Protein AF-A0AA97DYP9-F1 (afdb_monomer)

Solvent-accessible surface area (backbone atoms only — not comparable to full-atom values): 11088 Å² total; per-residue (Å²): 130,78,56,70,71,57,53,52,52,52,51,52,51,52,48,54,52,50,49,54,52,52,51,51,53,40,52,59,43,39,74,71,67,40,69,39,40,57,36,40,51,50,17,50,52,44,33,51,54,20,50,54,53,49,52,35,40,76,71,64,76,40,76,93,43,78,68,60,68,45,38,42,63,51,21,47,53,52,21,52,52,26,41,51,51,19,50,50,48,46,49,53,53,50,49,56,52,49,54,48,55,66,32,24,33,92,81,67,69,32,35,13,45,55,26,58,73,70,46,46,59,60,49,46,52,68,80,38,75,84,66,71,67,64,34,82,46,76,48,76,56,82,62,56,66,61,37,30,74,73,60,36,62,71,54,29,50,51,55,50,32,50,53,52,51,54,52,41,62,58,49,68,76,43,84,48,54,48,78,44,79,44,94,85,77,48,70,42,54,43,30,38,61,46,102,44,35,36,38,35,45,27,62,61,109

Radius of gyration: 28.5 Å; Cα contacts (8 Å, |Δi|>4): 225; chains: 1; bounding box: 68×47×72 Å

pLDDT: mean 89.35, std 6.09, range [52.03, 97.19]

Nearest PDB structures (foldseek):
  6zxc-assembly2_D  TM=6.658E-01  e=6.449E-05  Leptospira biflexa serovar Patoc strain 'Patoc 1 (Paris)'
  8xyv-assembly2_B  TM=5.482E-01  e=3.328E+00  synthetic construct

Secondary structure (DSSP, 8-state):
---HHHHHHHHHHHHHHHHHHHHHHHHHHHTTT-TTHHHHHHHHHHHHHHHHHHHHHHTTSS---HHHHHHHHHHHHHHHHHHHHHHHHHHHHHHHHHHHHHHB-TTT--BBHHHHHHTHHHHHHHH-TT----EEEEEE-TTHHHHHHHH-HHHHHHHHHHHHHHHHHHHTT-TTB--EE-TTS-EES-EESSSSEEEEEES--

Foldseek 3Di:
DPPLVVVLVVVVVVLVVCLVVQLVVLVVVVVVVLPLSVLQNVLSVLLSVLVVLVSCVSVVVDPDDPVNVCSNVVSNVSSVVSVVSSVVSVVVVVVLVVQQPVQADPQQSAGEQCCVVPPVVVVCCVVPVPDAPKDKDKFFAPCLVVLCVPPNDVVSLNVLSVVVNVVFVVQVPDPQWDWDATSVRDTTQWYHHDSGMIITMGRPD

Structure (mmCIF, N/CA/C/O backbone):
data_AF-A0AA97DYP9-F1
#
_entry.id   AF-A0AA97DYP9-F1
#
loop_
_atom_site.group_PDB
_atom_site.id
_atom_site.type_symbol
_atom_site.label_atom_id
_atom_site.label_alt_id
_atom_site.label_comp_id
_atom_site.label_asym_id
_atom_site.label_entity_id
_atom_site.label_seq_id
_atom_site.pdbx_PDB_ins_code
_atom_site.Cartn_x
_atom_site.Cartn_y
_atom_site.Cartn_z
_atom_site.occupancy
_atom_site.B_iso_or_equiv
_atom_site.auth_seq_id
_atom_site.auth_comp_id
_atom_site.auth_asym_id
_atom_site.auth_atom_id
_atom_site.pdbx_PDB_model_num
ATOM 1 N N . MET A 1 1 ? 42.655 -6.274 -30.234 1.00 52.03 1 MET A N 1
ATOM 2 C CA . MET A 1 1 ? 41.387 -5.611 -30.601 1.00 52.03 1 MET A CA 1
ATOM 3 C C . MET A 1 1 ? 40.545 -6.625 -31.353 1.00 52.03 1 MET A C 1
ATOM 5 O O . MET A 1 1 ? 41.057 -7.206 -32.301 1.00 52.03 1 MET A O 1
ATOM 9 N N . LEU A 1 2 ? 39.331 -6.926 -30.886 1.00 66.94 2 LEU A N 1
ATOM 10 C CA . LEU A 1 2 ? 38.416 -7.786 -31.645 1.00 66.94 2 LEU A CA 1
ATOM 11 C C . LEU A 1 2 ? 38.081 -7.102 -32.982 1.00 66.94 2 LEU A C 1
ATOM 13 O O . LEU A 1 2 ? 38.008 -5.872 -33.012 1.00 66.94 2 LEU A O 1
ATOM 17 N N . PRO A 1 3 ? 37.867 -7.853 -34.074 1.00 81.44 3 PRO A N 1
ATOM 18 C CA . PRO A 1 3 ? 37.388 -7.272 -35.321 1.00 81.44 3 PRO A CA 1
ATOM 19 C C . PRO A 1 3 ? 36.079 -6.511 -35.080 1.00 81.44 3 PRO A C 1
ATOM 21 O O . PRO A 1 3 ? 35.187 -7.020 -34.401 1.00 81.44 3 PRO A O 1
ATOM 24 N N . GLU A 1 4 ? 35.939 -5.323 -35.666 1.00 74.12 4 GLU A N 1
ATOM 25 C CA . GLU A 1 4 ? 34.779 -4.431 -35.489 1.00 74.12 4 GLU A CA 1
ATOM 26 C C . GLU A 1 4 ? 33.433 -5.154 -35.689 1.00 74.12 4 GLU A C 1
ATOM 28 O O . GLU A 1 4 ? 32.500 -5.000 -34.902 1.00 74.12 4 GLU A O 1
ATOM 33 N N . LYS A 1 5 ? 33.365 -6.046 -36.684 1.00 76.31 5 LYS A N 1
ATOM 34 C CA . LYS A 1 5 ? 32.182 -6.873 -36.975 1.00 76.31 5 LYS A CA 1
ATOM 35 C C . LYS A 1 5 ? 31.841 -7.866 -35.858 1.00 76.31 5 LYS A C 1
ATOM 37 O O . LYS A 1 5 ? 30.667 -8.096 -35.587 1.00 76.31 5 LYS A O 1
ATOM 42 N N . VAL A 1 6 ? 32.854 -8.442 -35.208 1.00 82.75 6 VAL A N 1
ATOM 43 C CA . VAL A 1 6 ? 32.675 -9.393 -34.098 1.00 82.75 6 VAL A CA 1
ATOM 44 C C . VAL A 1 6 ? 32.171 -8.662 -32.855 1.00 82.75 6 VAL A C 1
ATOM 46 O O . VAL A 1 6 ? 31.267 -9.154 -32.185 1.00 82.75 6 VAL A O 1
ATOM 49 N N . SER A 1 7 ? 32.693 -7.461 -32.579 1.00 78.25 7 SER A N 1
ATOM 50 C CA . SER A 1 7 ? 32.230 -6.640 -31.453 1.00 78.25 7 SER A CA 1
ATOM 51 C C . SER A 1 7 ? 30.762 -6.229 -31.602 1.00 78.25 7 SER A C 1
ATOM 53 O O . SER A 1 7 ? 30.007 -6.311 -30.637 1.00 78.25 7 SER A O 1
ATOM 55 N N . ALA A 1 8 ? 30.334 -5.837 -32.805 1.00 79.56 8 ALA A N 1
ATOM 56 C CA . ALA A 1 8 ? 28.940 -5.470 -33.053 1.00 79.56 8 ALA A CA 1
ATOM 57 C C . ALA A 1 8 ? 27.983 -6.666 -32.981 1.00 79.56 8 ALA A C 1
ATOM 59 O O . ALA A 1 8 ? 26.889 -6.542 -32.438 1.00 79.56 8 ALA A O 1
ATOM 60 N N . ALA A 1 9 ? 28.398 -7.838 -33.471 1.00 84.00 9 ALA A N 1
ATOM 61 C CA . ALA A 1 9 ? 27.598 -9.055 -33.356 1.00 84.00 9 ALA A CA 1
ATOM 62 C C . ALA A 1 9 ? 27.410 -9.487 -31.890 1.00 84.00 9 ALA A C 1
ATOM 64 O O . ALA A 1 9 ? 26.305 -9.852 -31.494 1.00 84.00 9 ALA A O 1
ATOM 65 N N . LEU A 1 10 ? 28.466 -9.401 -31.070 1.00 86.69 10 LEU A N 1
ATOM 66 C CA . LEU A 1 10 ? 28.383 -9.663 -29.630 1.00 86.69 10 LEU A CA 1
ATOM 67 C C . LEU A 1 10 ? 27.454 -8.671 -28.920 1.00 86.69 10 LEU A C 1
ATOM 69 O O . LEU A 1 10 ? 26.631 -9.086 -28.107 1.00 86.69 10 LEU A O 1
ATOM 73 N N . PHE A 1 11 ? 27.555 -7.382 -29.249 1.00 83.94 11 PHE A N 1
ATOM 74 C CA . PHE A 1 11 ? 26.678 -6.349 -28.700 1.00 83.94 11 PHE A CA 1
ATOM 75 C C . PHE A 1 11 ? 25.203 -6.626 -29.025 1.00 83.94 11 PHE A C 1
ATOM 77 O O . PHE A 1 11 ? 24.381 -6.688 -28.113 1.00 83.94 11 PHE A O 1
ATOM 84 N N . ALA A 1 12 ? 24.885 -6.910 -30.292 1.00 84.69 12 ALA A N 1
ATOM 85 C CA . ALA A 1 12 ? 23.529 -7.249 -30.719 1.00 84.69 12 ALA A CA 1
ATOM 86 C C . ALA A 1 12 ? 22.994 -8.523 -30.036 1.00 84.69 12 ALA A C 1
ATOM 88 O O . ALA A 1 12 ? 21.824 -8.590 -29.662 1.00 84.69 12 ALA A O 1
ATOM 89 N N . ALA A 1 13 ? 23.843 -9.535 -29.823 1.00 88.94 13 ALA A N 1
ATOM 90 C CA . ALA A 1 13 ? 23.448 -10.755 -29.119 1.00 88.94 13 ALA A CA 1
ATOM 91 C C . ALA A 1 13 ? 23.089 -10.488 -27.645 1.00 88.94 13 ALA A C 1
ATOM 93 O O . ALA A 1 13 ? 22.069 -10.980 -27.157 1.00 88.94 13 ALA A O 1
ATOM 94 N N . ILE A 1 14 ? 23.897 -9.681 -26.946 1.00 88.88 14 ILE A N 1
ATOM 95 C CA . ILE A 1 14 ? 23.615 -9.252 -25.567 1.00 88.88 14 ILE A CA 1
ATOM 96 C C . ILE A 1 14 ? 22.324 -8.430 -25.521 1.00 88.88 14 ILE A C 1
ATOM 98 O O . ILE A 1 14 ? 21.509 -8.624 -24.621 1.00 88.88 14 ILE A O 1
ATOM 102 N N . GLU A 1 15 ? 22.116 -7.549 -26.497 1.00 86.62 15 GLU A N 1
ATOM 103 C CA . GLU A 1 15 ? 20.927 -6.707 -26.604 1.00 86.62 15 GLU A CA 1
ATOM 104 C C . GLU A 1 15 ? 19.645 -7.545 -26.741 1.00 86.62 15 GLU A C 1
ATOM 106 O O . GLU A 1 15 ? 18.703 -7.359 -25.970 1.00 86.62 15 GLU A O 1
ATOM 111 N N . VAL A 1 16 ? 19.622 -8.531 -27.644 1.00 88.94 16 VAL A N 1
ATOM 112 C CA . VAL A 1 16 ? 18.472 -9.439 -27.818 1.00 88.94 16 VAL A CA 1
ATOM 113 C C . VAL A 1 16 ? 18.208 -10.257 -26.551 1.00 88.94 16 VAL A C 1
ATOM 115 O O . VAL A 1 16 ? 17.055 -10.428 -26.145 1.00 88.94 16 VAL A O 1
ATOM 118 N N . PHE A 1 17 ? 19.264 -10.738 -25.890 1.00 91.81 17 PHE A N 1
ATOM 119 C CA . PHE A 1 17 ? 19.132 -11.469 -24.631 1.00 91.81 17 PHE A CA 1
ATOM 120 C C . PHE A 1 17 ? 18.529 -10.595 -23.520 1.00 91.81 17 PHE A C 1
ATOM 122 O O . PHE A 1 17 ? 17.574 -11.003 -22.850 1.00 91.81 17 PHE A O 1
ATOM 129 N N . MET A 1 18 ? 19.049 -9.376 -23.346 1.00 88.12 18 MET A N 1
ATOM 130 C CA . MET A 1 18 ? 18.541 -8.417 -22.362 1.00 88.12 18 MET A CA 1
ATOM 131 C C . MET A 1 18 ? 17.100 -8.015 -22.664 1.00 88.12 18 MET A C 1
ATOM 133 O O . MET A 1 18 ? 16.280 -7.979 -21.749 1.00 88.12 18 MET A O 1
ATOM 137 N N . PHE A 1 19 ? 16.755 -7.806 -23.936 1.00 89.38 19 PHE A N 1
ATOM 138 C CA . PHE A 1 19 ? 15.391 -7.508 -24.359 1.00 89.38 19 PHE A CA 1
ATOM 139 C C . PHE A 1 19 ? 14.401 -8.570 -23.908 1.00 89.38 19 PHE A C 1
ATOM 141 O O . PHE A 1 19 ? 13.397 -8.261 -23.261 1.00 89.38 19 PHE A O 1
ATOM 148 N N . TYR A 1 20 ? 14.698 -9.831 -24.220 1.00 91.62 20 TYR A N 1
ATOM 149 C CA . TYR A 1 20 ? 13.827 -10.943 -23.876 1.00 91.62 20 TYR A CA 1
ATOM 150 C C . TYR A 1 20 ? 13.688 -11.089 -22.357 1.00 91.62 20 TYR A C 1
ATOM 152 O O . TYR A 1 20 ? 12.579 -11.220 -21.841 1.00 91.62 20 TYR A O 1
ATOM 160 N N . SER A 1 21 ? 14.797 -10.989 -21.620 1.00 91.25 21 SER A N 1
ATOM 161 C CA . SER A 1 21 ? 14.785 -11.080 -20.159 1.00 91.25 21 SER A CA 1
ATOM 162 C C . SER A 1 21 ? 13.978 -9.942 -19.519 1.00 91.25 21 SER A C 1
ATOM 164 O O . SER A 1 21 ? 13.062 -10.193 -18.731 1.00 91.25 21 SER A O 1
ATOM 166 N N . CYS A 1 22 ? 14.253 -8.687 -19.884 1.00 88.62 22 CYS A N 1
ATOM 167 C CA . CYS A 1 22 ? 13.595 -7.513 -19.308 1.00 88.62 22 CYS A CA 1
ATOM 168 C C . CYS A 1 22 ? 12.102 -7.445 -19.650 1.00 88.62 22 CYS A C 1
ATOM 170 O O . CYS A 1 22 ? 11.295 -7.120 -18.777 1.00 88.62 22 CYS A O 1
ATOM 172 N N . THR A 1 23 ? 11.712 -7.790 -20.881 1.00 89.50 23 THR A N 1
ATOM 173 C CA . THR A 1 23 ? 10.292 -7.850 -21.269 1.00 89.50 23 THR A CA 1
ATOM 174 C C . THR A 1 23 ? 9.565 -8.984 -20.553 1.00 89.50 23 THR A C 1
ATOM 176 O O . THR A 1 23 ? 8.494 -8.749 -19.994 1.00 89.50 23 THR A O 1
ATOM 179 N N . TYR A 1 24 ? 10.161 -10.177 -20.460 1.00 92.81 24 TYR A N 1
ATOM 180 C CA . TYR A 1 24 ? 9.587 -11.306 -19.724 1.00 92.81 24 TYR A CA 1
ATOM 181 C C . TYR A 1 24 ? 9.354 -10.973 -18.243 1.00 92.81 24 TYR A C 1
ATOM 183 O O . TYR A 1 24 ? 8.245 -11.137 -17.725 1.00 92.81 24 TYR A O 1
ATOM 191 N N . TRP A 1 25 ? 10.377 -10.456 -17.555 1.00 90.00 25 TRP A N 1
ATOM 192 C CA . TRP A 1 25 ? 10.260 -10.073 -16.146 1.00 90.00 25 TRP A CA 1
ATOM 193 C C . TRP A 1 25 ? 9.303 -8.900 -15.940 1.00 90.00 25 TRP A C 1
ATOM 195 O O . TRP A 1 25 ? 8.528 -8.916 -14.982 1.00 90.00 25 TRP A O 1
ATOM 205 N N . GLY A 1 26 ? 9.307 -7.918 -16.843 1.00 88.50 26 GLY A N 1
ATOM 206 C CA . GLY A 1 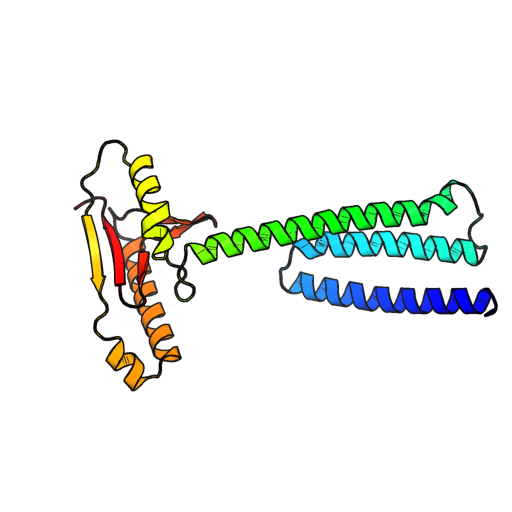26 ? 8.384 -6.790 -16.797 1.00 88.50 26 GLY A CA 1
ATOM 207 C C . GLY A 1 26 ? 6.925 -7.223 -16.962 1.00 88.50 26 GLY A C 1
ATOM 208 O O . GLY A 1 26 ? 6.083 -6.833 -16.157 1.00 88.50 26 GLY A O 1
ATOM 209 N N . ILE A 1 27 ? 6.615 -8.103 -17.918 1.00 88.88 27 ILE A N 1
ATOM 210 C CA . ILE A 1 27 ? 5.256 -8.638 -18.110 1.00 88.88 27 ILE A CA 1
ATOM 211 C C . ILE A 1 27 ? 4.824 -9.471 -16.897 1.00 88.88 27 ILE A C 1
ATOM 213 O O . ILE A 1 27 ? 3.717 -9.294 -16.391 1.00 88.88 27 ILE A O 1
ATOM 217 N N . LYS A 1 28 ? 5.708 -10.321 -16.361 1.00 90.81 28 LYS A N 1
ATOM 218 C CA . LYS A 1 28 ? 5.431 -11.107 -15.147 1.00 90.81 28 LYS A CA 1
ATOM 219 C C . LYS A 1 28 ? 5.202 -10.231 -13.911 1.00 90.81 28 LYS A C 1
ATOM 221 O O . LYS A 1 28 ? 4.451 -10.604 -13.013 1.00 90.81 28 LYS A O 1
ATOM 226 N N . ALA A 1 29 ? 5.871 -9.086 -13.818 1.00 86.06 29 ALA A N 1
ATOM 227 C CA . ALA A 1 29 ? 5.648 -8.127 -12.741 1.00 86.06 29 ALA A CA 1
ATOM 228 C C . ALA A 1 29 ? 4.337 -7.347 -12.942 1.00 86.06 29 ALA A C 1
ATOM 230 O O . ALA A 1 29 ? 3.602 -7.131 -11.977 1.00 86.06 29 ALA A O 1
ATOM 231 N N . TYR A 1 30 ? 4.001 -7.003 -14.188 1.00 87.12 30 TYR A N 1
ATOM 232 C CA . TYR A 1 30 ? 2.726 -6.385 -14.545 1.00 87.12 30 TYR A CA 1
ATOM 233 C C . TYR A 1 30 ? 1.539 -7.307 -14.226 1.00 87.12 30 TYR A C 1
ATOM 235 O O . TYR A 1 30 ? 0.571 -6.872 -13.605 1.00 87.12 30 TYR A O 1
ATOM 243 N N . SER A 1 31 ? 1.645 -8.606 -14.527 1.00 84.88 31 SER A N 1
ATOM 244 C CA . SER A 1 31 ? 0.599 -9.596 -14.226 1.00 84.88 31 SER A CA 1
ATOM 245 C C . SER A 1 31 ? 0.373 -9.817 -12.726 1.00 84.88 31 SER A C 1
ATOM 247 O O . SER A 1 31 ? -0.669 -10.328 -12.331 1.00 84.88 31 SER A O 1
ATOM 249 N N . LYS A 1 32 ? 1.323 -9.419 -11.870 1.00 85.12 32 LYS A N 1
ATOM 250 C CA . LYS A 1 32 ? 1.166 -9.406 -10.405 1.00 85.12 32 LYS A CA 1
ATOM 251 C C . LYS A 1 32 ? 0.466 -8.142 -9.882 1.00 85.12 32 LYS A C 1
ATOM 253 O O . LYS A 1 32 ? 0.428 -7.934 -8.672 1.00 85.12 32 LYS A O 1
ATOM 258 N N . GLY A 1 33 ? -0.057 -7.291 -10.768 1.00 80.00 33 GLY A N 1
ATOM 259 C CA . GLY A 1 33 ? -0.800 -6.079 -10.415 1.00 80.00 33 GLY A CA 1
ATOM 260 C C . GLY A 1 33 ? 0.073 -4.858 -10.113 1.00 80.00 33 GLY A C 1
ATOM 261 O O . GLY A 1 33 ? -0.431 -3.859 -9.604 1.00 80.00 33 GLY A O 1
ATOM 262 N N . PHE A 1 34 ? 1.377 -4.899 -10.411 1.00 77.50 34 PHE A N 1
ATOM 263 C CA . PHE A 1 34 ? 2.271 -3.765 -10.163 1.00 77.50 34 PHE A CA 1
ATOM 264 C C . PHE A 1 34 ? 2.179 -2.740 -11.307 1.00 77.50 34 PHE A C 1
ATOM 266 O O . PHE A 1 34 ? 2.937 -2.788 -12.277 1.00 77.50 34 PHE A O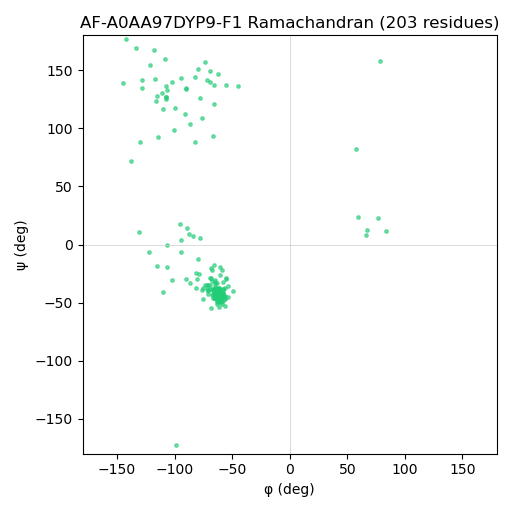 1
ATOM 273 N N . LEU A 1 35 ? 1.234 -1.802 -11.194 1.00 77.19 35 LEU A N 1
ATOM 274 C CA . LEU A 1 35 ? 0.926 -0.801 -12.229 1.00 77.19 35 LEU A CA 1
ATOM 275 C C . LEU A 1 35 ? 2.130 0.075 -12.622 1.00 77.19 35 LEU A C 1
ATOM 277 O O . LEU A 1 35 ? 2.270 0.409 -13.800 1.00 77.19 35 LEU A O 1
ATOM 281 N N . ALA A 1 36 ? 3.042 0.357 -11.685 1.00 79.19 36 ALA A N 1
ATOM 282 C CA . ALA A 1 36 ? 4.246 1.159 -11.926 1.00 79.19 36 ALA A CA 1
ATOM 283 C C . ALA A 1 36 ? 5.191 0.565 -12.994 1.00 79.19 36 ALA A C 1
ATOM 285 O O . ALA A 1 36 ? 6.001 1.282 -13.583 1.00 79.19 36 ALA A O 1
ATOM 286 N N . VAL A 1 37 ? 5.076 -0.737 -13.301 1.00 85.75 37 VAL A N 1
ATOM 287 C CA . VAL A 1 37 ? 5.909 -1.409 -14.318 1.00 85.75 37 VAL A CA 1
ATOM 288 C C . VAL A 1 37 ? 5.604 -0.929 -15.740 1.00 85.75 37 VAL A C 1
ATOM 290 O O . VAL A 1 37 ? 6.456 -1.053 -16.617 1.00 85.75 37 VAL A O 1
ATOM 293 N N . ARG A 1 38 ? 4.436 -0.325 -15.994 1.00 87.50 38 ARG A N 1
ATOM 294 C CA . ARG A 1 38 ? 4.078 0.163 -17.339 1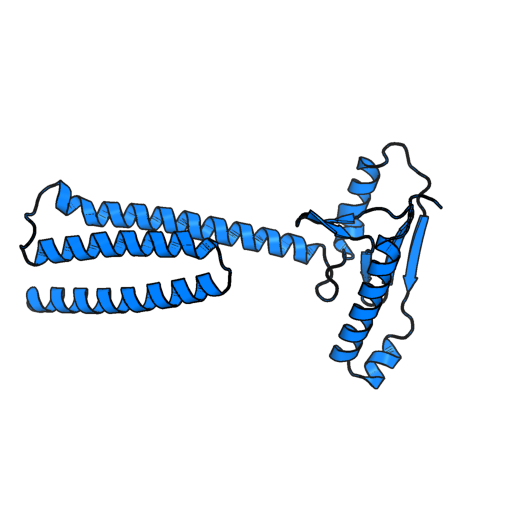.00 87.50 38 ARG A CA 1
ATOM 295 C C . ARG A 1 38 ? 5.090 1.175 -17.887 1.00 87.50 38 ARG A C 1
ATOM 297 O O . ARG A 1 38 ? 5.491 1.075 -19.041 1.00 87.50 38 ARG A O 1
ATOM 304 N N . PHE A 1 39 ? 5.550 2.097 -17.038 1.00 90.44 39 PHE A N 1
ATOM 305 C CA . PHE A 1 39 ? 6.532 3.113 -17.417 1.00 90.44 39 PHE A CA 1
ATOM 306 C C . PHE A 1 39 ? 7.920 2.501 -17.616 1.00 90.44 39 PHE A C 1
ATOM 308 O O . PHE A 1 39 ? 8.630 2.885 -18.536 1.00 90.44 39 PHE A O 1
ATOM 315 N N . TYR A 1 40 ? 8.266 1.478 -16.828 1.00 91.00 40 TYR A N 1
ATOM 316 C CA . TYR A 1 40 ? 9.497 0.709 -17.009 1.00 91.00 40 TYR A CA 1
ATOM 317 C C . TYR A 1 40 ? 9.528 -0.025 -18.357 1.00 91.00 40 TYR A C 1
ATOM 319 O O . TYR A 1 40 ? 10.510 0.083 -19.087 1.00 91.00 40 TYR A O 1
ATOM 327 N N . LEU A 1 41 ? 8.458 -0.748 -18.709 1.00 91.19 41 LEU A N 1
ATOM 328 C CA . LEU A 1 41 ? 8.363 -1.455 -19.991 1.00 91.19 41 LEU A CA 1
ATOM 329 C C . LEU A 1 41 ? 8.424 -0.478 -21.169 1.00 91.19 41 LEU A C 1
ATOM 331 O O . LEU A 1 41 ? 9.137 -0.736 -22.134 1.00 91.19 41 LEU A O 1
ATOM 335 N N . PHE A 1 42 ? 7.740 0.664 -21.062 1.00 91.50 42 PHE A N 1
ATOM 336 C CA . PHE A 1 42 ? 7.810 1.725 -22.063 1.00 91.50 42 PHE A CA 1
ATOM 337 C C . PHE A 1 42 ? 9.237 2.275 -22.226 1.00 91.50 42 PHE A C 1
ATOM 339 O O . PHE A 1 42 ? 9.742 2.316 -23.346 1.00 9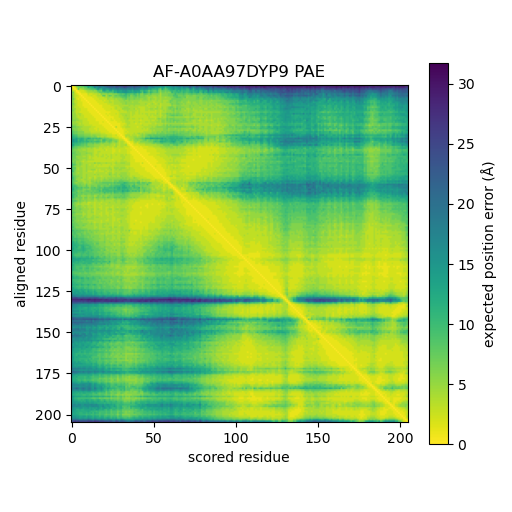1.50 42 PHE A O 1
ATOM 346 N N . SER A 1 43 ? 9.922 2.615 -21.127 1.00 92.38 43 SER A N 1
ATOM 347 C CA . SER A 1 43 ? 11.328 3.048 -21.143 1.00 92.38 43 SER A CA 1
ATOM 348 C C . SER A 1 43 ? 12.240 2.048 -21.846 1.00 92.38 43 SER A C 1
ATOM 350 O O . SER A 1 43 ? 13.077 2.437 -22.659 1.00 92.38 43 SER A O 1
ATOM 352 N N . TRP A 1 44 ? 12.077 0.756 -21.550 1.00 91.25 44 TRP A N 1
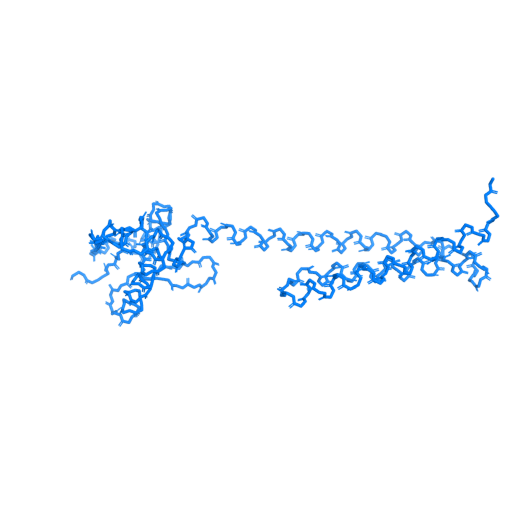ATOM 353 C CA . TRP A 1 44 ? 12.869 -0.294 -22.186 1.00 91.25 44 TRP A CA 1
ATOM 354 C C . TRP A 1 44 ? 12.591 -0.421 -23.676 1.00 91.25 44 TRP A C 1
ATOM 356 O O . TRP A 1 44 ? 13.536 -0.556 -24.443 1.00 91.25 44 TRP A O 1
ATOM 366 N N . LEU A 1 45 ? 11.332 -0.328 -24.105 1.00 91.75 45 LEU A N 1
ATOM 367 C CA . LEU A 1 45 ? 10.996 -0.341 -25.529 1.00 91.75 45 LEU A CA 1
ATOM 368 C C . LEU A 1 45 ? 11.646 0.831 -26.275 1.00 91.75 45 LEU A C 1
ATOM 370 O O . LEU A 1 45 ? 12.197 0.627 -27.353 1.00 91.75 45 LEU A O 1
ATOM 374 N N . VAL A 1 46 ? 11.637 2.033 -25.689 1.00 92.75 46 VAL A N 1
ATOM 375 C CA . VAL A 1 46 ? 12.263 3.223 -26.289 1.00 92.75 46 VAL A CA 1
ATOM 376 C C . VAL A 1 46 ? 13.779 3.057 -26.423 1.00 92.75 46 VAL A C 1
ATOM 378 O O . VAL A 1 46 ? 14.322 3.355 -27.487 1.00 92.75 46 VAL A O 1
ATOM 381 N N . LEU A 1 47 ? 14.462 2.552 -25.387 1.00 92.38 47 LEU A N 1
ATOM 382 C CA . LEU A 1 47 ? 15.908 2.309 -25.455 1.00 92.38 47 LEU A CA 1
ATOM 383 C C . LEU A 1 47 ? 16.250 1.272 -26.531 1.00 92.38 47 LEU A C 1
ATOM 385 O O . LEU A 1 47 ? 17.162 1.481 -27.325 1.00 92.38 47 LEU A O 1
ATOM 389 N N . MET A 1 48 ? 15.509 0.168 -26.564 1.00 90.12 48 MET A N 1
ATOM 390 C CA . MET A 1 48 ? 15.738 -0.930 -27.504 1.00 90.12 48 MET A CA 1
ATOM 391 C C . MET A 1 48 ? 15.544 -0.484 -28.947 1.00 90.12 48 MET A C 1
ATOM 393 O O . MET A 1 48 ? 16.340 -0.817 -29.817 1.00 90.12 48 MET A O 1
ATOM 397 N N . LEU A 1 49 ? 14.528 0.339 -29.202 1.00 90.94 49 LEU A N 1
ATOM 398 C CA . LEU A 1 49 ? 14.305 0.906 -30.525 1.00 90.94 49 LEU A CA 1
ATOM 399 C C . LEU A 1 49 ? 15.479 1.811 -30.943 1.00 90.94 49 LEU A C 1
ATOM 401 O O . LEU A 1 49 ? 15.958 1.710 -32.070 1.00 90.94 49 LEU A O 1
ATOM 405 N N . GLY A 1 50 ? 16.009 2.621 -30.021 1.00 91.75 50 GLY A N 1
ATOM 406 C CA . GLY A 1 50 ? 17.211 3.425 -30.260 1.00 91.75 50 GLY A CA 1
ATOM 407 C C . GLY A 1 50 ? 18.475 2.593 -30.503 1.00 91.75 50 GLY A C 1
ATOM 408 O O . GLY A 1 50 ? 19.268 2.926 -31.383 1.00 91.75 50 GLY A O 1
ATOM 409 N N . SER A 1 51 ? 18.650 1.493 -29.769 1.00 89.31 51 SER A N 1
ATOM 410 C CA . SER A 1 51 ? 19.813 0.605 -29.896 1.00 89.31 51 SER A CA 1
ATOM 411 C C . SER A 1 51 ? 19.791 -0.221 -31.190 1.00 89.31 51 SER A C 1
ATOM 413 O O . SER A 1 51 ? 20.813 -0.317 -31.874 1.00 89.31 51 SER A O 1
ATOM 415 N N . ILE A 1 52 ? 18.618 -0.696 -31.625 1.00 88.62 52 ILE A N 1
ATOM 416 C CA . ILE A 1 52 ? 18.439 -1.344 -32.935 1.00 88.62 52 ILE A CA 1
ATOM 417 C C . ILE A 1 52 ? 18.802 -0.376 -34.068 1.00 88.62 52 ILE A C 1
ATOM 419 O O . ILE A 1 52 ? 19.568 -0.731 -34.968 1.00 88.62 52 ILE A O 1
ATOM 423 N N . LEU A 1 53 ? 18.302 0.864 -34.013 1.00 89.50 53 LEU A N 1
ATOM 424 C CA . LEU A 1 53 ? 18.628 1.891 -35.007 1.00 89.50 53 LEU A CA 1
ATOM 425 C C . LEU A 1 53 ? 20.129 2.211 -35.011 1.00 89.50 53 LEU A C 1
ATOM 427 O O . LEU A 1 53 ? 20.727 2.322 -36.080 1.00 89.50 53 LEU A O 1
ATOM 431 N N . ASN A 1 54 ? 20.761 2.271 -33.839 1.00 87.25 54 ASN A N 1
ATOM 432 C CA . ASN A 1 54 ? 22.205 2.457 -33.719 1.00 87.25 54 ASN A CA 1
ATOM 433 C C . ASN A 1 54 ? 23.011 1.286 -34.319 1.00 87.25 54 ASN A C 1
ATOM 435 O O . ASN A 1 54 ? 24.009 1.498 -35.008 1.00 87.25 54 ASN A O 1
ATOM 439 N N . THR A 1 55 ? 22.554 0.046 -34.141 1.00 86.56 55 THR A N 1
ATOM 440 C CA . THR A 1 55 ? 23.175 -1.137 -34.763 1.00 86.56 55 THR A CA 1
ATOM 441 C C . THR A 1 55 ? 23.062 -1.087 -36.295 1.00 86.56 55 THR A C 1
ATOM 443 O O . THR A 1 55 ? 24.021 -1.408 -37.001 1.00 86.56 55 THR A O 1
ATOM 446 N N . PHE A 1 56 ? 21.943 -0.600 -36.844 1.00 86.62 56 PHE A N 1
ATOM 447 C CA . PHE A 1 56 ? 21.792 -0.399 -38.293 1.00 86.62 56 PHE A CA 1
ATOM 448 C C . PHE A 1 56 ? 22.736 0.666 -38.865 1.00 86.62 56 PHE A C 1
ATOM 450 O O . PHE A 1 56 ? 23.196 0.516 -40.002 1.00 86.62 56 PHE A O 1
ATOM 457 N N . ILE A 1 57 ? 23.075 1.700 -38.090 1.00 86.00 57 ILE A N 1
ATOM 458 C CA . ILE A 1 57 ? 24.124 2.666 -38.454 1.00 86.00 57 ILE A CA 1
ATOM 459 C C . ILE A 1 57 ? 25.480 1.952 -38.547 1.00 86.00 57 ILE A C 1
ATOM 461 O O . ILE A 1 57 ? 26.194 2.105 -39.538 1.00 86.00 57 ILE A O 1
ATOM 465 N N . PHE A 1 58 ? 25.816 1.107 -37.565 1.00 82.50 58 PHE A N 1
ATOM 466 C CA . PHE A 1 58 ? 27.083 0.365 -37.548 1.00 82.50 58 PHE A CA 1
ATOM 467 C C . PHE A 1 58 ? 27.240 -0.577 -38.753 1.00 82.50 58 PHE A C 1
ATOM 469 O O . PHE A 1 58 ? 28.318 -0.682 -39.341 1.00 82.50 58 PHE A O 1
ATOM 476 N N . TRP A 1 59 ? 26.160 -1.239 -39.173 1.00 84.50 59 TRP A N 1
ATOM 477 C CA . TRP A 1 59 ? 26.146 -2.084 -40.375 1.00 84.50 59 TRP A CA 1
ATOM 478 C C . TRP A 1 59 ? 26.061 -1.309 -41.695 1.00 84.50 59 TRP A C 1
ATOM 480 O O . TRP A 1 59 ? 25.986 -1.932 -42.753 1.00 84.50 59 TRP A O 1
ATOM 490 N N . LYS A 1 60 ? 26.116 0.029 -41.658 1.00 84.06 60 LYS A N 1
ATOM 491 C CA . LYS A 1 60 ? 26.002 0.916 -42.828 1.00 84.06 60 LYS A CA 1
ATOM 492 C C . LYS A 1 60 ? 24.686 0.753 -43.598 1.00 84.06 60 LYS A C 1
ATOM 494 O O . LYS A 1 60 ? 24.623 1.074 -44.781 1.00 84.06 60 LYS A O 1
ATOM 499 N N . ILE A 1 61 ? 23.640 0.257 -42.933 1.00 87.81 61 ILE A N 1
ATOM 500 C CA . ILE A 1 61 ? 22.281 0.187 -43.489 1.00 87.81 61 ILE A CA 1
ATOM 501 C C . ILE A 1 61 ? 21.653 1.584 -43.453 1.00 87.81 61 ILE A C 1
ATOM 503 O O . ILE A 1 61 ? 20.982 1.989 -44.399 1.00 87.81 61 ILE A O 1
ATOM 507 N N . LEU A 1 62 ? 21.902 2.329 -42.371 1.00 85.81 62 LEU A N 1
ATOM 508 C CA . LEU A 1 62 ? 21.494 3.723 -42.222 1.00 85.81 62 LEU A CA 1
ATOM 509 C C . LEU A 1 62 ? 22.684 4.671 -42.451 1.00 85.81 62 LEU A C 1
ATOM 511 O O . LEU A 1 62 ? 23.790 4.381 -41.987 1.00 85.81 62 LEU A O 1
ATOM 515 N N . PRO A 1 63 ? 22.479 5.812 -43.135 1.00 88.19 63 PRO A N 1
ATOM 516 C CA . PRO A 1 63 ? 23.514 6.824 -43.297 1.00 88.19 63 PRO A CA 1
ATOM 517 C C . PRO A 1 63 ? 23.763 7.564 -41.978 1.00 88.19 63 PRO A C 1
ATOM 519 O O . PRO A 1 63 ? 22.818 7.892 -41.267 1.00 88.19 63 PRO A O 1
ATOM 522 N N . ILE A 1 64 ? 25.027 7.882 -41.688 1.00 87.12 64 ILE A N 1
ATOM 523 C CA . ILE A 1 64 ? 25.400 8.708 -40.534 1.00 87.12 64 ILE A CA 1
ATOM 524 C C . ILE A 1 64 ? 25.089 10.170 -40.864 1.00 87.12 64 ILE A C 1
ATOM 526 O O . ILE A 1 64 ? 25.744 10.793 -41.697 1.00 87.12 64 ILE A O 1
ATOM 530 N N . ASN A 1 65 ? 24.066 10.707 -40.213 1.00 90.06 65 ASN A N 1
ATOM 531 C CA . ASN A 1 65 ? 23.711 12.120 -40.192 1.00 90.06 65 ASN A CA 1
ATOM 532 C C . ASN A 1 65 ? 23.407 12.581 -38.751 1.00 90.06 65 ASN A C 1
ATOM 534 O O . ASN A 1 65 ? 23.241 11.757 -37.846 1.00 90.06 65 ASN A O 1
ATOM 538 N N . ILE A 1 66 ? 23.280 13.899 -38.562 1.00 87.75 66 ILE A N 1
ATOM 539 C CA . ILE A 1 66 ? 23.017 14.543 -37.258 1.00 87.75 66 ILE A CA 1
ATOM 540 C C . ILE A 1 66 ? 21.783 13.946 -36.560 1.00 87.75 66 ILE A C 1
ATOM 542 O O . ILE A 1 66 ? 21.765 13.800 -35.337 1.00 87.75 66 ILE A O 1
ATOM 546 N N . VAL A 1 67 ? 20.755 13.570 -37.330 1.00 87.12 67 VAL A N 1
ATOM 547 C CA . VAL A 1 67 ? 19.533 12.963 -36.790 1.00 87.12 67 VAL A CA 1
ATOM 548 C C . VAL A 1 67 ? 19.836 11.570 -36.246 1.00 87.12 67 VAL A C 1
ATOM 550 O O . VAL A 1 67 ? 19.578 11.321 -35.076 1.00 87.12 67 VAL A O 1
ATOM 553 N N . THR A 1 68 ? 20.419 10.684 -37.056 1.00 87.88 68 THR A N 1
ATOM 554 C CA . THR A 1 68 ? 20.729 9.291 -36.687 1.00 87.88 68 THR A CA 1
ATOM 555 C C . THR A 1 68 ? 21.708 9.164 -35.523 1.00 87.88 68 THR A C 1
ATOM 557 O O . THR A 1 68 ? 21.515 8.301 -34.672 1.00 87.88 68 THR A O 1
ATOM 560 N N . GLU A 1 69 ? 22.708 10.042 -35.434 1.00 86.62 69 GLU A N 1
ATOM 561 C CA . GLU A 1 69 ? 23.666 10.064 -34.320 1.00 86.62 69 GLU A CA 1
ATOM 562 C C . GLU A 1 69 ? 22.998 10.482 -32.998 1.00 86.62 69 GLU A C 1
ATOM 564 O O . GLU A 1 69 ? 23.335 9.978 -31.927 1.00 86.62 69 GLU A O 1
ATOM 569 N N . SER A 1 70 ? 21.978 11.340 -33.078 1.00 90.81 70 SER A N 1
ATOM 570 C CA . SER A 1 70 ? 21.238 11.828 -31.911 1.00 90.81 70 SER A CA 1
ATOM 571 C C . SER A 1 70 ? 20.185 10.844 -31.386 1.00 90.81 70 SER A C 1
ATOM 573 O O . SER A 1 70 ? 19.680 11.039 -30.279 1.00 90.81 70 SER A O 1
ATOM 575 N N . ILE A 1 71 ? 19.849 9.780 -32.131 1.00 91.62 71 ILE A N 1
ATOM 576 C CA . ILE A 1 71 ? 18.780 8.832 -31.764 1.00 91.62 71 ILE A CA 1
ATOM 577 C C . ILE A 1 71 ? 19.091 8.132 -30.441 1.00 91.62 71 ILE A C 1
ATOM 579 O O . ILE A 1 71 ? 18.267 8.159 -29.529 1.00 91.62 71 ILE A O 1
ATOM 583 N N . LEU A 1 72 ? 20.268 7.513 -30.314 1.00 91.31 72 LEU A N 1
ATOM 584 C CA . LEU A 1 72 ? 20.602 6.728 -29.123 1.00 91.31 72 LEU A CA 1
ATOM 585 C C . LEU A 1 72 ? 20.685 7.598 -27.849 1.00 91.31 72 LEU A C 1
ATOM 587 O O . LEU A 1 72 ? 20.062 7.220 -26.849 1.00 91.31 72 LEU A O 1
ATOM 591 N N . PRO A 1 73 ? 21.357 8.771 -27.853 1.00 93.56 73 PRO A N 1
ATOM 592 C CA . PRO A 1 73 ? 21.311 9.702 -26.725 1.00 93.56 73 PRO A CA 1
ATOM 593 C C . PRO A 1 73 ? 19.886 10.143 -26.367 1.00 93.56 73 PRO A C 1
ATOM 595 O O . PRO A 1 73 ? 19.514 10.121 -25.193 1.00 93.56 73 PRO A O 1
ATOM 598 N N . LEU A 1 74 ? 19.056 10.481 -27.361 1.00 95.06 74 LEU A N 1
ATOM 599 C CA . LEU A 1 74 ? 17.668 10.890 -27.139 1.00 95.06 74 LEU A CA 1
ATOM 600 C C . LEU A 1 74 ? 16.828 9.766 -26.511 1.00 95.06 74 LEU A C 1
ATOM 602 O O . LEU A 1 74 ? 16.122 9.996 -25.529 1.00 95.06 74 LEU A O 1
ATOM 606 N N . CYS A 1 75 ? 16.934 8.539 -27.026 1.00 94.88 75 CYS A N 1
ATOM 607 C CA . CYS A 1 75 ? 16.261 7.364 -26.469 1.00 94.88 75 CYS A CA 1
ATOM 608 C C . CYS A 1 75 ? 16.709 7.075 -25.031 1.00 94.88 75 CYS A C 1
ATOM 610 O O . CYS A 1 75 ? 15.877 6.741 -24.190 1.00 94.88 75 CYS A O 1
ATOM 612 N N . SER A 1 76 ? 17.996 7.262 -24.730 1.00 94.62 76 SER A N 1
ATOM 613 C CA . SER A 1 76 ? 18.551 7.090 -23.380 1.00 94.62 76 SER A CA 1
ATOM 614 C C . SER A 1 76 ? 17.999 8.133 -22.400 1.00 94.62 76 SER A C 1
ATOM 616 O O . SER A 1 76 ? 17.641 7.802 -21.269 1.00 94.62 76 SER A O 1
ATOM 618 N N . LEU A 1 77 ? 17.847 9.389 -22.836 1.00 96.62 77 LEU A N 1
ATOM 619 C CA . LEU A 1 77 ? 17.214 10.444 -22.035 1.00 96.62 77 LEU A CA 1
ATOM 620 C C . LEU A 1 77 ? 15.737 10.138 -21.753 1.00 96.62 77 LEU A C 1
ATOM 622 O O . LEU A 1 77 ? 15.290 10.230 -20.609 1.00 96.62 77 LEU A O 1
ATOM 626 N N . LEU A 1 78 ? 14.986 9.726 -22.777 1.00 95.19 78 LEU A N 1
ATOM 627 C CA . LEU A 1 78 ? 13.583 9.330 -22.626 1.00 95.19 78 LEU A CA 1
ATOM 628 C C . LEU A 1 78 ? 13.428 8.108 -21.710 1.00 95.19 78 LEU A C 1
ATOM 630 O O . LEU A 1 78 ? 12.504 8.055 -20.896 1.00 95.19 78 LEU A O 1
ATOM 634 N N . GLN A 1 79 ? 14.350 7.149 -21.795 1.00 94.81 79 GLN A N 1
ATOM 635 C CA . GLN A 1 79 ? 14.383 5.988 -20.913 1.00 94.81 79 GLN A CA 1
ATOM 636 C C . GLN A 1 79 ? 14.569 6.403 -19.450 1.00 94.81 79 GLN A C 1
ATOM 638 O O . GLN A 1 79 ? 13.798 5.948 -18.600 1.00 94.81 79 GLN A O 1
ATOM 643 N N . LEU A 1 80 ? 15.554 7.263 -19.158 1.00 95.62 80 LEU A N 1
ATOM 644 C CA . LEU A 1 80 ? 15.812 7.781 -17.810 1.00 95.62 80 LEU A CA 1
ATOM 645 C C . LEU A 1 80 ? 14.592 8.511 -17.247 1.00 95.62 80 LEU A C 1
ATOM 647 O O . LEU A 1 80 ? 14.225 8.288 -16.093 1.00 95.62 80 LEU A O 1
ATOM 651 N N . LEU A 1 81 ? 13.923 9.318 -18.071 1.00 95.44 81 LEU A N 1
ATOM 652 C CA . LEU A 1 81 ? 12.687 9.993 -17.686 1.00 95.44 81 LEU A CA 1
ATOM 653 C C . LEU A 1 81 ? 11.587 8.988 -17.315 1.00 95.44 81 LEU A C 1
ATOM 655 O O . LEU A 1 81 ? 10.957 9.110 -16.264 1.00 95.44 81 LEU A O 1
ATOM 659 N N . GLY A 1 82 ? 11.370 7.955 -18.132 1.00 92.50 82 GLY A N 1
ATOM 660 C CA . GLY A 1 82 ? 10.368 6.940 -17.810 1.00 92.50 82 GLY A CA 1
ATOM 661 C C . GLY A 1 82 ? 10.750 6.065 -16.604 1.00 92.50 82 GLY A C 1
ATOM 662 O O . GLY A 1 82 ? 9.865 5.671 -15.843 1.00 92.50 82 GLY A O 1
ATOM 663 N N . PHE A 1 83 ? 12.043 5.840 -16.332 1.00 92.38 83 PHE A N 1
ATOM 664 C CA . PHE A 1 83 ? 12.490 5.218 -15.079 1.00 92.38 83 PHE A CA 1
ATOM 665 C C . PHE A 1 83 ? 12.229 6.108 -13.868 1.00 92.38 83 PHE A C 1
ATOM 667 O O . PHE A 1 83 ? 11.792 5.592 -12.840 1.00 92.38 83 PHE A O 1
ATOM 674 N N . ALA A 1 84 ? 12.425 7.423 -13.985 1.00 94.25 84 ALA A N 1
ATOM 675 C CA . ALA A 1 84 ? 12.084 8.363 -12.925 1.00 94.25 84 ALA A CA 1
ATOM 676 C C . ALA A 1 84 ? 10.584 8.301 -12.596 1.00 94.25 84 ALA A C 1
ATOM 678 O O . ALA A 1 84 ? 10.224 8.191 -11.424 1.00 94.25 84 ALA A O 1
ATOM 679 N N . PHE A 1 85 ? 9.707 8.258 -13.607 1.00 92.94 85 PHE A N 1
ATOM 680 C CA . PHE A 1 85 ? 8.268 8.080 -13.386 1.00 92.94 85 PHE A CA 1
ATOM 681 C C . PHE A 1 85 ? 7.918 6.721 -12.774 1.00 92.94 85 PHE A C 1
ATOM 683 O O . PHE A 1 85 ? 7.146 6.667 -11.818 1.00 92.94 85 PHE A O 1
ATOM 690 N N . ALA A 1 86 ? 8.506 5.626 -13.268 1.00 91.06 86 ALA A N 1
ATOM 691 C CA . ALA A 1 86 ? 8.294 4.293 -12.703 1.00 91.06 86 ALA A CA 1
ATOM 692 C C . ALA A 1 86 ? 8.722 4.222 -11.225 1.00 91.06 86 ALA A C 1
ATOM 694 O O . ALA A 1 86 ? 8.042 3.612 -10.396 1.00 91.06 86 ALA A O 1
ATOM 695 N N . PHE A 1 87 ? 9.847 4.855 -10.887 1.00 91.00 87 PHE A N 1
ATOM 696 C CA . PHE A 1 87 ? 10.376 4.905 -9.530 1.00 91.00 87 PHE A CA 1
ATOM 697 C C . PHE A 1 87 ? 9.527 5.787 -8.609 1.00 91.00 87 PHE A C 1
ATOM 699 O O . PHE A 1 87 ? 9.233 5.381 -7.483 1.00 91.00 87 PHE A O 1
ATOM 706 N N . ALA A 1 88 ? 9.094 6.954 -9.090 1.00 92.88 88 ALA A N 1
ATOM 707 C CA . ALA A 1 88 ? 8.217 7.853 -8.348 1.00 92.88 88 ALA A CA 1
ATOM 708 C C . ALA A 1 88 ? 6.875 7.178 -8.027 1.00 92.88 88 ALA A C 1
ATOM 710 O O . ALA A 1 88 ? 6.462 7.156 -6.871 1.00 92.88 88 ALA A O 1
ATOM 711 N N . ASP A 1 89 ? 6.243 6.541 -9.017 1.00 90.06 89 ASP A N 1
ATOM 712 C CA . ASP A 1 89 ? 4.974 5.825 -8.834 1.00 90.06 89 ASP A CA 1
ATOM 713 C C . ASP A 1 89 ? 5.114 4.666 -7.833 1.00 90.06 89 ASP A C 1
ATOM 715 O O . ASP A 1 89 ? 4.329 4.532 -6.892 1.00 90.06 89 ASP A O 1
ATOM 719 N N . LYS A 1 90 ? 6.188 3.873 -7.956 1.00 89.06 90 LYS A N 1
ATOM 720 C CA . LYS A 1 90 ? 6.514 2.811 -6.996 1.00 89.06 90 LYS A CA 1
ATOM 721 C C . LYS A 1 90 ? 6.709 3.351 -5.578 1.00 89.06 90 LYS A C 1
ATOM 723 O O . LYS A 1 90 ? 6.225 2.735 -4.631 1.00 89.06 90 LYS A O 1
ATOM 728 N N . THR A 1 91 ? 7.426 4.460 -5.427 1.00 91.69 91 THR A N 1
ATOM 729 C CA . THR A 1 91 ? 7.700 5.072 -4.121 1.00 91.69 91 THR A CA 1
ATOM 730 C C . THR A 1 91 ? 6.416 5.583 -3.481 1.00 91.69 91 THR A C 1
ATOM 732 O O . THR A 1 91 ? 6.145 5.247 -2.332 1.00 91.69 91 THR A O 1
ATOM 735 N N . ASN A 1 92 ? 5.577 6.285 -4.244 1.00 89.75 92 ASN A N 1
ATOM 736 C CA . ASN A 1 92 ? 4.277 6.765 -3.777 1.00 89.75 92 ASN A CA 1
ATOM 737 C C . ASN A 1 92 ? 3.375 5.606 -3.333 1.00 89.75 92 ASN A C 1
ATOM 739 O O . ASN A 1 92 ? 2.796 5.647 -2.250 1.00 89.75 92 ASN A O 1
ATOM 743 N N . TYR A 1 93 ? 3.298 4.533 -4.127 1.00 88.12 93 TYR A N 1
ATOM 744 C CA . TYR A 1 93 ? 2.535 3.336 -3.767 1.00 88.12 93 TYR A CA 1
ATOM 745 C C . TYR A 1 93 ? 3.028 2.694 -2.461 1.00 88.12 93 TYR A C 1
ATOM 747 O O . TYR A 1 93 ? 2.225 2.333 -1.596 1.00 88.12 93 TYR A O 1
ATOM 755 N N . LEU A 1 94 ? 4.347 2.547 -2.307 1.00 90.62 94 LEU A N 1
ATOM 756 C CA . LEU A 1 94 ? 4.941 1.983 -1.097 1.00 90.62 94 LEU A CA 1
ATOM 757 C C . LEU A 1 94 ? 4.693 2.873 0.119 1.00 90.62 94 LEU A C 1
ATOM 759 O O . LEU A 1 94 ? 4.379 2.342 1.183 1.00 90.62 94 LEU A O 1
ATOM 763 N N . GLU A 1 95 ? 4.777 4.191 -0.038 1.00 91.25 95 GLU A N 1
ATOM 764 C CA . GLU A 1 95 ? 4.531 5.129 1.051 1.00 91.25 95 GLU A CA 1
ATOM 765 C C . GLU A 1 95 ? 3.069 5.095 1.501 1.00 91.25 95 GLU A C 1
ATOM 767 O O . GLU A 1 95 ? 2.812 4.930 2.690 1.00 91.25 95 GLU A O 1
ATOM 772 N N . HIS A 1 96 ? 2.104 5.111 0.576 1.00 89.00 96 HIS A N 1
ATOM 773 C CA . HIS A 1 96 ? 0.686 4.952 0.923 1.00 89.00 96 HIS A CA 1
ATOM 774 C C . HI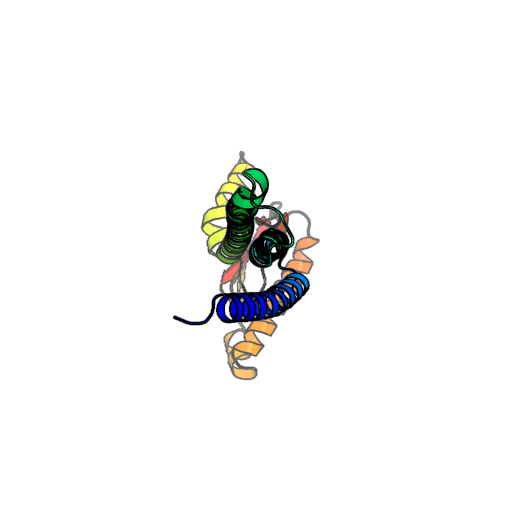S A 1 96 ? 0.404 3.631 1.644 1.00 89.00 96 HIS A C 1
ATOM 776 O O . HIS A 1 96 ? -0.325 3.594 2.638 1.00 89.00 96 HIS A O 1
ATOM 782 N N . LYS A 1 97 ? 1.004 2.532 1.173 1.00 90.25 97 LYS A N 1
ATOM 783 C CA . LYS A 1 97 ? 0.875 1.230 1.832 1.00 90.25 97 LYS A CA 1
ATOM 784 C C . LYS A 1 97 ? 1.476 1.254 3.239 1.00 90.25 97 LYS A C 1
ATOM 786 O O . LYS A 1 97 ? 0.866 0.721 4.164 1.00 90.25 97 LYS A O 1
ATOM 791 N N . ARG A 1 98 ? 2.645 1.874 3.403 1.00 91.50 98 ARG A N 1
ATOM 792 C CA . ARG A 1 98 ? 3.346 1.998 4.685 1.00 91.50 98 ARG A CA 1
ATOM 793 C C . ARG A 1 98 ? 2.556 2.847 5.676 1.00 91.50 98 ARG A C 1
ATOM 795 O O . ARG A 1 98 ? 2.414 2.440 6.822 1.00 91.50 98 ARG A O 1
ATOM 802 N N . GLN A 1 99 ? 1.992 3.967 5.227 1.00 91.31 99 GLN A N 1
ATOM 803 C CA . GLN A 1 99 ? 1.114 4.818 6.031 1.00 91.31 99 GLN A CA 1
ATOM 804 C C . GLN A 1 99 ? -0.096 4.036 6.542 1.00 91.31 99 GLN A C 1
ATOM 806 O O . GLN A 1 99 ? -0.357 4.037 7.740 1.00 91.31 99 GLN A O 1
ATOM 811 N N . LEU A 1 100 ? -0.783 3.295 5.665 1.00 92.25 100 LEU A N 1
ATOM 812 C CA . LEU A 1 100 ? -1.918 2.468 6.072 1.00 92.25 100 LEU A CA 1
ATOM 813 C C . LEU A 1 100 ? -1.507 1.399 7.096 1.00 92.25 100 LEU A C 1
ATOM 815 O O . LEU A 1 100 ? -2.192 1.217 8.099 1.00 92.25 100 LEU A O 1
ATOM 819 N N . GLN A 1 101 ? -0.381 0.718 6.876 1.00 92.81 101 GLN A N 1
ATOM 820 C CA . GLN A 1 101 ? 0.149 -0.284 7.808 1.00 92.81 101 GLN A CA 1
ATOM 821 C C . GLN A 1 101 ? 0.568 0.312 9.159 1.00 92.81 101 GLN A C 1
ATOM 823 O O . GLN A 1 101 ? 0.472 -0.371 10.171 1.00 92.81 101 GLN A O 1
ATOM 828 N N . ALA A 1 102 ? 1.006 1.572 9.200 1.00 94.25 102 ALA A N 1
ATOM 829 C CA . ALA A 1 102 ? 1.390 2.238 10.443 1.00 94.25 102 ALA A CA 1
ATOM 830 C C . ALA A 1 102 ? 0.187 2.520 11.359 1.00 94.25 102 ALA A C 1
ATOM 832 O O . ALA A 1 102 ? 0.338 2.521 12.581 1.00 94.25 102 ALA A O 1
ATOM 833 N N . ILE A 1 103 ? -1.003 2.712 10.781 1.00 95.00 103 ILE A N 1
ATOM 834 C CA . ILE A 1 103 ? -2.238 3.049 11.509 1.00 95.00 103 ILE A CA 1
ATOM 835 C C . ILE A 1 103 ? -3.244 1.893 11.599 1.00 95.00 103 ILE A C 1
ATOM 837 O O . ILE A 1 103 ? -4.310 2.057 12.188 1.00 95.00 103 ILE A O 1
ATOM 841 N N . THR A 1 104 ? -2.936 0.724 11.033 1.00 96.06 104 THR A N 1
ATOM 842 C CA . THR A 1 104 ? -3.802 -0.465 11.085 1.00 96.06 104 THR A CA 1
ATOM 843 C C . THR A 1 104 ? -3.099 -1.655 11.727 1.00 96.06 104 THR A C 1
ATOM 845 O O . THR A 1 104 ? -1.875 -1.751 11.760 1.00 96.06 104 THR A O 1
ATOM 848 N N . ASP A 1 105 ? -3.886 -2.561 12.293 1.00 94.75 105 ASP A N 1
ATOM 849 C CA . ASP A 1 105 ? -3.431 -3.846 12.800 1.00 94.75 105 ASP A CA 1
ATOM 850 C C . ASP A 1 105 ? -3.233 -4.819 11.620 1.00 94.75 105 ASP A C 1
ATOM 852 O O . ASP A 1 105 ? -4.166 -5.016 10.838 1.00 94.75 105 ASP A O 1
ATOM 856 N N . PRO A 1 106 ? -2.057 -5.450 11.460 1.00 90.50 106 PRO A N 1
ATOM 857 C CA . PRO A 1 106 ? -1.740 -6.245 10.272 1.00 90.50 106 PRO A CA 1
ATOM 858 C C . PRO A 1 106 ? -2.577 -7.522 10.126 1.00 90.50 106 PRO A C 1
ATOM 860 O O . PRO A 1 106 ? -2.681 -8.041 9.016 1.00 90.50 106 PRO A O 1
ATOM 863 N N . SER A 1 107 ? -3.158 -8.033 11.215 1.00 91.00 107 SER A N 1
ATOM 864 C CA . SER A 1 107 ? -3.931 -9.283 11.202 1.00 91.00 107 SER A CA 1
ATOM 865 C C . SER A 1 107 ? -5.422 -9.066 10.910 1.00 91.00 107 SER A C 1
ATOM 867 O O . SER A 1 107 ? -6.053 -9.913 10.283 1.00 91.00 107 SER A O 1
ATOM 869 N N . THR A 1 108 ? -5.982 -7.909 11.282 1.00 93.00 108 THR A N 1
ATOM 870 C CA . THR A 1 108 ? -7.417 -7.600 11.092 1.00 93.00 108 THR A CA 1
ATOM 871 C C . THR A 1 108 ? -7.695 -6.446 10.128 1.00 93.00 108 THR A C 1
ATOM 873 O O . THR A 1 108 ? -8.816 -6.296 9.642 1.00 93.00 108 THR A O 1
ATOM 876 N N . GLY A 1 109 ? -6.704 -5.599 9.841 1.00 93.81 109 GLY A N 1
ATOM 877 C CA . GLY A 1 109 ? -6.879 -4.369 9.064 1.00 93.81 109 GLY A CA 1
ATOM 878 C C . GLY A 1 109 ? -7.729 -3.301 9.764 1.00 93.81 109 GLY A C 1
ATOM 879 O O . GLY A 1 109 ? -8.170 -2.353 9.112 1.00 93.81 109 GLY A O 1
ATOM 880 N N . GLN A 1 110 ? -7.996 -3.460 11.064 1.00 95.94 110 GLN A N 1
ATOM 881 C CA . GLN A 1 110 ? -8.676 -2.460 11.888 1.00 95.94 110 GLN A CA 1
ATOM 882 C C . GLN A 1 110 ? -7.688 -1.360 12.299 1.00 95.94 110 GLN A C 1
ATOM 884 O O . GLN A 1 110 ? -6.497 -1.651 12.425 1.00 95.94 110 GLN A O 1
ATOM 889 N N . PRO A 1 111 ? -8.134 -0.114 12.528 1.00 97.19 111 PRO A N 1
ATOM 890 C CA . PRO A 1 111 ? -7.331 0.917 13.169 1.00 97.19 111 PRO A CA 1
ATOM 891 C C . PRO A 1 111 ? -6.602 0.392 14.409 1.00 97.19 111 PRO A C 1
ATOM 893 O O . PRO A 1 111 ? -7.187 -0.331 15.215 1.00 97.19 111 PRO A O 1
ATOM 896 N N . ASN A 1 112 ? -5.330 0.738 14.566 1.00 96.81 112 ASN A N 1
ATOM 897 C CA . ASN A 1 112 ? -4.511 0.260 15.676 1.00 96.81 112 ASN A CA 1
ATOM 898 C C . ASN A 1 112 ? -4.403 1.296 16.811 1.00 96.81 112 ASN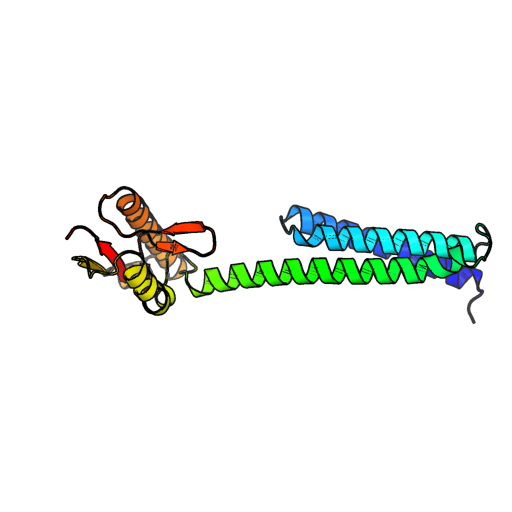 A C 1
ATOM 900 O O . ASN A 1 112 ? -5.042 2.351 16.807 1.00 96.81 112 ASN A O 1
ATOM 904 N N . ARG A 1 113 ? -3.545 1.008 17.795 1.00 96.19 113 ARG A N 1
ATOM 905 C CA . ARG A 1 113 ? -3.230 1.936 18.890 1.00 96.19 113 ARG A CA 1
ATOM 906 C C . ARG A 1 113 ? -2.711 3.294 18.403 1.00 96.19 113 ARG A C 1
ATOM 908 O O . ARG A 1 113 ? -3.051 4.304 19.004 1.00 96.19 113 ARG A O 1
ATOM 915 N N . THR A 1 114 ? -1.907 3.334 17.345 1.00 96.25 114 THR A N 1
ATOM 916 C CA . THR A 1 114 ? -1.404 4.592 16.771 1.00 96.25 114 THR A CA 1
ATOM 917 C C . THR A 1 114 ? -2.559 5.447 16.259 1.00 96.25 114 THR A C 1
ATOM 919 O O . THR A 1 114 ? -2.643 6.621 16.601 1.00 96.25 114 THR A O 1
ATOM 922 N N . TYR A 1 115 ? -3.519 4.850 15.545 1.00 97.00 115 TYR A N 1
ATOM 923 C CA . TYR A 1 115 ? -4.724 5.564 15.107 1.00 97.00 115 TYR A CA 1
ATOM 924 C C . TYR A 1 115 ? -5.515 6.147 16.287 1.00 97.00 115 TYR A C 1
ATOM 926 O O . TYR A 1 115 ? -5.931 7.303 16.235 1.00 97.00 115 TYR A O 1
ATOM 934 N N . TYR A 1 116 ? -5.686 5.375 17.367 1.00 95.94 116 TYR A N 1
ATOM 935 C CA . TYR A 1 116 ? -6.382 5.832 18.577 1.00 95.94 116 TYR A CA 1
ATOM 936 C C . TYR A 1 116 ? -5.772 7.105 19.175 1.00 95.94 116 TYR A C 1
ATOM 938 O O . TYR A 1 116 ? -6.504 8.004 19.567 1.00 95.94 116 TYR A O 1
ATOM 946 N N . PHE A 1 117 ? -4.443 7.179 19.274 1.00 95.81 117 PHE A N 1
ATOM 947 C CA . PHE A 1 117 ? -3.780 8.316 19.918 1.00 95.81 117 PHE A CA 1
ATOM 948 C C . PHE A 1 117 ? -3.529 9.488 18.969 1.00 95.81 117 PHE A C 1
ATOM 950 O O . PHE A 1 117 ? -3.568 10.629 19.412 1.00 95.81 117 PHE A O 1
ATOM 957 N N . GLU A 1 118 ? -3.268 9.222 17.688 1.00 95.12 118 GLU A N 1
ATOM 958 C CA . GLU A 1 118 ? -2.820 10.255 16.746 1.00 95.12 118 GLU A CA 1
ATOM 959 C C . GLU A 1 118 ? -3.927 10.761 15.814 1.00 95.12 118 GLU A C 1
ATOM 961 O O . GLU A 1 118 ? -3.880 11.909 15.395 1.00 95.12 118 GLU A O 1
ATOM 966 N N . HIS A 1 119 ? -4.913 9.930 15.457 1.00 94.31 119 HIS A N 1
ATOM 967 C CA . HIS A 1 119 ? -5.911 10.277 14.431 1.00 94.31 119 HIS A CA 1
ATOM 968 C C . HIS A 1 119 ? -7.304 10.512 15.017 1.00 94.31 119 HIS A C 1
ATOM 970 O O . HIS A 1 119 ? -7.997 11.441 14.603 1.00 94.31 119 HIS A O 1
ATOM 976 N N . LEU A 1 120 ? -7.717 9.693 15.987 1.00 94.81 120 LEU A N 1
ATOM 977 C CA . LEU A 1 120 ? -9.043 9.791 16.599 1.00 94.81 120 LEU A CA 1
ATOM 978 C C . LEU A 1 120 ? -9.320 11.162 17.256 1.00 94.81 120 LEU A C 1
ATOM 980 O O . LEU A 1 120 ? -10.417 11.672 17.033 1.00 94.81 120 LEU A O 1
ATOM 984 N N . PRO A 1 121 ? -8.388 11.801 18.000 1.00 93.62 121 PRO A N 1
ATOM 985 C CA . PRO A 1 121 ? -8.656 13.110 18.602 1.00 93.62 121 PRO A CA 1
ATOM 986 C C . PRO A 1 121 ? -8.990 14.176 17.552 1.00 93.62 121 PRO A C 1
ATOM 988 O O . PRO A 1 121 ? -10.003 14.858 17.665 1.00 93.62 121 PRO A O 1
ATOM 991 N N . HIS A 1 122 ? -8.205 14.235 16.472 1.00 93.19 122 HIS A N 1
ATOM 992 C CA . HIS A 1 122 ? -8.443 15.162 15.366 1.00 93.19 122 HIS A CA 1
ATOM 993 C C . HIS A 1 122 ? -9.749 14.880 14.619 1.00 93.19 122 HIS A C 1
ATOM 995 O O . HIS A 1 122 ? -10.403 15.806 14.142 1.00 93.19 122 HIS A O 1
ATOM 1001 N N . LEU A 1 123 ? -10.141 13.607 14.505 1.00 93.19 123 LEU A N 1
ATOM 1002 C CA . LEU A 1 123 ? -11.425 13.233 13.917 1.00 93.19 123 LEU A CA 1
ATOM 1003 C C . LEU A 1 123 ? -12.593 13.743 14.769 1.00 93.19 123 LEU A C 1
ATOM 1005 O O . LEU A 1 123 ? -13.524 14.329 14.222 1.00 93.19 123 LEU A O 1
ATOM 1009 N N . ILE A 1 124 ? -12.522 13.558 16.089 1.00 92.62 124 ILE A N 1
ATOM 1010 C CA . ILE A 1 124 ? -13.557 14.013 17.025 1.00 92.62 124 ILE A CA 1
ATOM 1011 C C . ILE A 1 124 ? -13.675 15.540 16.997 1.00 92.62 124 ILE A C 1
ATOM 1013 O O . ILE A 1 124 ? -14.780 16.051 16.852 1.00 92.62 124 ILE A O 1
ATOM 1017 N N . GLU A 1 125 ? -12.554 16.265 17.064 1.00 91.25 125 GLU A N 1
ATOM 1018 C CA . GLU A 1 125 ? -12.532 17.736 16.982 1.00 91.25 125 GLU A CA 1
ATOM 1019 C C . GLU A 1 125 ? -13.150 18.255 15.677 1.00 91.25 125 GLU A C 1
ATOM 1021 O O . GLU A 1 125 ? -13.849 19.268 15.670 1.00 91.25 125 GLU A O 1
ATOM 1026 N N . LYS A 1 126 ? -12.898 17.558 14.562 1.00 90.62 126 LYS A N 1
ATOM 1027 C CA . LYS A 1 126 ? -13.394 17.944 13.239 1.00 90.62 126 LYS A CA 1
ATOM 1028 C C . LYS A 1 126 ? -14.883 17.657 13.052 1.00 90.62 126 LYS A C 1
ATOM 1030 O O . LYS A 1 126 ? -15.582 18.494 12.486 1.00 90.62 126 LYS A O 1
ATOM 1035 N N . GLU A 1 127 ? -15.348 16.464 13.415 1.00 88.31 127 GLU A N 1
ATOM 1036 C CA . GLU A 1 127 ? -16.746 16.068 13.191 1.00 88.31 127 GLU A CA 1
ATOM 1037 C C . GLU A 1 127 ? -17.687 16.608 14.264 1.00 88.31 127 GLU A C 1
ATOM 1039 O O . GLU A 1 127 ? -18.869 16.813 13.992 1.00 88.31 127 GLU A O 1
ATOM 1044 N N . PHE A 1 128 ? -17.166 16.892 15.459 1.00 87.75 128 PHE A N 1
ATOM 1045 C CA . PHE A 1 128 ? -17.973 17.337 16.581 1.00 87.75 128 PHE A CA 1
ATOM 1046 C C . PHE A 1 128 ? -17.319 18.487 17.368 1.00 87.75 128 PHE A C 1
ATOM 1048 O O . PHE A 1 128 ? -16.893 18.310 18.514 1.00 87.75 128 PHE A O 1
ATOM 1055 N N . PRO A 1 129 ? -17.276 19.695 16.779 1.00 80.56 129 PRO A N 1
ATOM 1056 C CA . PRO A 1 129 ? -16.634 20.863 17.386 1.00 80.56 129 PRO A CA 1
ATOM 1057 C C . PRO A 1 129 ? -17.252 21.284 18.733 1.00 80.56 129 PRO A C 1
ATOM 1059 O O . PRO A 1 129 ? -16.551 21.841 19.574 1.00 80.56 129 PRO A O 1
ATOM 1062 N N . ASP A 1 130 ? -18.531 20.970 18.971 1.00 82.75 130 ASP A N 1
ATOM 1063 C CA . ASP A 1 130 ? -19.283 21.394 20.162 1.00 82.75 130 ASP A CA 1
ATOM 1064 C C . ASP A 1 130 ? -19.304 20.357 21.309 1.00 82.75 130 ASP A C 1
ATOM 1066 O O . ASP A 1 130 ? -20.130 20.460 22.211 1.00 82.75 130 ASP A O 1
ATOM 1070 N N . SER A 1 131 ? -18.393 19.371 21.314 1.00 65.56 131 SER A N 1
ATOM 1071 C CA . SER A 1 131 ? -18.293 18.309 22.343 1.00 65.56 131 SER A CA 1
ATOM 1072 C C . SER A 1 131 ? -19.580 17.475 22.504 1.00 65.56 131 SER A C 1
ATOM 1074 O O . SER A 1 131 ? -20.379 17.707 23.412 1.00 65.56 131 SER A O 1
ATOM 1076 N N . PRO A 1 132 ? -19.803 16.464 21.652 1.00 71.31 132 PRO A N 1
ATOM 1077 C CA . PRO A 1 132 ? -20.981 15.614 21.743 1.00 71.31 132 PRO A CA 1
ATOM 1078 C C . PRO A 1 132 ? -20.838 14.659 22.933 1.00 71.31 132 PRO A C 1
ATOM 1080 O O . PRO A 1 132 ? -19.730 14.325 23.364 1.00 71.31 132 PRO A O 1
ATOM 1083 N N . ASN A 1 133 ? -21.968 14.162 23.433 1.00 83.25 133 ASN A N 1
ATOM 1084 C CA . ASN A 1 133 ? -21.962 13.049 24.372 1.00 83.25 133 ASN A CA 1
ATOM 1085 C C . ASN A 1 133 ? -21.451 11.803 23.628 1.00 83.25 133 ASN A C 1
ATOM 1087 O O . ASN A 1 133 ? -22.224 11.123 22.963 1.00 83.25 133 ASN A O 1
ATOM 1091 N N . LEU A 1 134 ? -20.146 11.529 23.693 1.00 90.50 134 LEU A N 1
ATOM 1092 C CA . LEU A 1 134 ? -19.557 10.285 23.196 1.00 90.50 134 LEU A CA 1
ATOM 1093 C C . LEU A 1 134 ? -19.449 9.279 24.333 1.00 90.50 134 LEU A C 1
ATOM 1095 O O . LEU A 1 134 ? -19.085 9.633 25.455 1.00 90.50 134 LEU A O 1
ATOM 1099 N N . ALA A 1 135 ? -19.669 8.007 24.017 1.00 92.19 135 ALA A N 1
ATOM 1100 C CA . ALA A 1 135 ? -19.308 6.905 24.897 1.00 92.19 135 ALA A CA 1
ATOM 1101 C C . ALA A 1 135 ? -18.159 6.091 24.300 1.00 92.19 135 ALA A C 1
ATOM 1103 O O . ALA A 1 135 ? -18.199 5.658 23.148 1.00 92.19 135 ALA A O 1
ATOM 1104 N N . LEU A 1 136 ? -17.135 5.855 25.119 1.00 93.12 136 LEU A N 1
ATOM 1105 C CA . LEU A 1 136 ? -16.029 4.956 24.815 1.00 93.12 136 LEU A CA 1
ATOM 1106 C C . LEU A 1 136 ? -16.378 3.556 25.326 1.00 93.12 136 LEU A C 1
ATOM 1108 O O . LEU A 1 136 ? -16.423 3.323 26.533 1.00 93.12 136 LEU A O 1
ATOM 1112 N N . ILE A 1 137 ? -16.586 2.613 24.414 1.00 94.00 137 ILE A N 1
ATOM 1113 C CA . ILE A 1 137 ? -16.836 1.211 24.746 1.00 94.00 137 ILE A CA 1
ATOM 1114 C C . ILE A 1 137 ? -15.525 0.448 24.572 1.00 94.00 137 ILE A C 1
ATOM 1116 O O . ILE A 1 137 ? -14.990 0.359 23.466 1.00 94.00 137 ILE A O 1
ATOM 1120 N N . MET A 1 138 ? -15.012 -0.120 25.662 1.00 94.38 138 MET A N 1
ATOM 1121 C CA . MET A 1 138 ? -13.827 -0.977 25.644 1.00 94.38 138 MET A CA 1
ATOM 1122 C C . MET A 1 138 ? -14.223 -2.433 25.871 1.00 94.38 138 MET A C 1
ATOM 1124 O O . MET A 1 138 ? -14.896 -2.757 26.847 1.00 94.38 138 MET A O 1
ATOM 1128 N N . ILE A 1 139 ? -13.784 -3.315 24.976 1.00 92.56 139 ILE A N 1
ATOM 1129 C CA . ILE A 1 139 ? -14.031 -4.756 25.045 1.00 92.56 139 ILE A CA 1
ATOM 1130 C C . ILE A 1 139 ? -12.684 -5.461 25.205 1.00 92.56 139 ILE A C 1
ATOM 1132 O O . ILE A 1 139 ? -11.792 -5.298 24.370 1.00 92.56 139 ILE A O 1
ATOM 1136 N N . GLU A 1 140 ? -12.545 -6.262 26.261 1.00 91.94 140 GLU A N 1
ATOM 1137 C CA . GLU A 1 140 ? -11.355 -7.076 26.521 1.00 91.94 140 GLU A CA 1
ATOM 1138 C C . GLU A 1 140 ? -11.633 -8.566 26.270 1.00 91.94 140 GLU A C 1
ATOM 1140 O O . GLU A 1 140 ? -12.551 -9.165 26.833 1.00 91.94 140 GLU A O 1
ATOM 1145 N N . ILE A 1 141 ? -10.797 -9.195 25.443 1.00 87.62 141 ILE A N 1
ATOM 1146 C CA . ILE A 1 141 ? -10.854 -10.628 25.155 1.00 87.62 141 ILE A CA 1
ATOM 1147 C C . ILE A 1 141 ? -10.039 -11.401 26.201 1.00 87.62 141 ILE A C 1
ATOM 1149 O O . ILE A 1 141 ? -8.810 -11.489 26.143 1.00 87.62 141 ILE A O 1
ATOM 1153 N N . THR A 1 142 ? -10.737 -12.042 27.135 1.00 84.25 142 THR A N 1
ATOM 1154 C CA . THR A 1 142 ? -10.134 -12.718 28.299 1.00 84.25 142 THR A CA 1
ATOM 1155 C C . THR A 1 142 ? -9.528 -14.097 27.995 1.00 84.25 142 THR A C 1
ATOM 1157 O O . THR A 1 142 ? -8.598 -14.537 28.670 1.00 84.25 142 THR A O 1
ATOM 1160 N N . SER A 1 143 ? -9.993 -14.794 26.951 1.00 78.81 143 SER A N 1
ATOM 1161 C CA . SER A 1 143 ? -9.655 -16.212 26.698 1.00 78.81 143 SER A CA 1
ATOM 1162 C C . SER A 1 143 ? -8.370 -16.463 25.886 1.00 78.81 143 SER A C 1
ATOM 1164 O O . SER A 1 143 ? -8.074 -17.602 25.526 1.00 78.81 143 SER A O 1
ATOM 1166 N N . HIS A 1 144 ? -7.564 -15.431 25.625 1.00 77.19 144 HIS A N 1
ATOM 1167 C CA . HIS A 1 144 ? -6.378 -15.511 24.760 1.00 77.19 144 HIS A CA 1
ATOM 1168 C C . HIS A 1 144 ? -5.330 -16.550 25.206 1.00 77.19 144 HIS A C 1
ATOM 1170 O O . HIS A 1 144 ? -4.757 -17.249 24.378 1.00 77.19 144 HIS A O 1
ATOM 1176 N N . LEU A 1 145 ? -5.053 -16.672 26.512 1.00 81.88 145 LEU A N 1
ATOM 1177 C CA . LEU A 1 145 ? -4.035 -17.619 26.998 1.00 81.88 145 LEU A CA 1
ATOM 1178 C C . LEU A 1 145 ? -4.455 -19.075 26.758 1.00 81.88 145 LEU A C 1
ATOM 1180 O O . LEU A 1 145 ? -3.647 -19.878 26.302 1.00 81.88 145 LEU A O 1
ATOM 1184 N N . LYS A 1 146 ? -5.732 -19.388 27.011 1.00 84.88 146 LYS A N 1
ATOM 1185 C CA . LYS A 1 146 ? -6.299 -20.722 26.780 1.00 84.88 146 LYS A CA 1
ATOM 1186 C C . LYS A 1 146 ? -6.280 -21.080 25.293 1.00 84.88 146 LYS A C 1
ATOM 1188 O O . LYS A 1 146 ? -5.925 -22.199 24.944 1.00 84.88 146 LYS A O 1
ATOM 1193 N N . LEU A 1 147 ? -6.597 -20.116 24.424 1.00 84.50 147 LEU A N 1
ATOM 1194 C CA . LEU A 1 147 ? -6.521 -20.286 22.969 1.00 84.50 147 LEU A CA 1
ATOM 1195 C C . LEU A 1 147 ? -5.092 -20.581 22.505 1.00 84.50 147 LEU A C 1
ATOM 1197 O O . LEU A 1 147 ? -4.877 -21.548 21.777 1.00 84.50 147 LEU A O 1
ATOM 1201 N N . ASN A 1 148 ? -4.111 -19.810 22.978 1.00 87.25 148 ASN A N 1
ATOM 1202 C CA . ASN A 1 148 ? -2.706 -20.043 22.641 1.00 87.25 148 ASN A CA 1
ATOM 1203 C C . ASN A 1 148 ? -2.224 -21.426 23.089 1.00 87.25 148 ASN A C 1
ATOM 1205 O O . ASN A 1 148 ? -1.489 -22.078 22.354 1.00 87.25 148 ASN A O 1
ATOM 1209 N N . GLN A 1 149 ? -2.634 -21.870 24.279 1.00 89.62 149 GLN A N 1
ATOM 1210 C CA . GLN A 1 149 ? -2.274 -23.186 24.813 1.00 89.62 149 GLN A CA 1
ATOM 1211 C C . GLN A 1 149 ? -2.934 -24.336 24.041 1.00 89.62 149 GLN A C 1
ATOM 1213 O O . GLN A 1 149 ? -2.314 -25.382 23.883 1.00 89.62 149 GLN A O 1
ATOM 1218 N N . ALA A 1 150 ? -4.162 -24.150 23.552 1.00 88.94 150 ALA A N 1
ATOM 1219 C CA . ALA A 1 150 ? -4.903 -25.189 22.840 1.00 88.94 150 ALA A CA 1
ATOM 1220 C C . ALA A 1 150 ? -4.506 -25.326 21.359 1.00 88.94 150 ALA A C 1
ATOM 1222 O O . ALA A 1 150 ? -4.463 -26.440 20.845 1.00 88.94 150 ALA A O 1
ATOM 1223 N N . PHE A 1 151 ? -4.221 -24.214 20.671 1.00 86.31 151 PHE A N 1
ATOM 1224 C CA . PHE A 1 151 ? -4.066 -24.191 19.207 1.00 86.31 151 PHE A CA 1
ATOM 1225 C C . PHE A 1 151 ? -2.700 -23.679 18.722 1.00 86.31 151 PHE A C 1
ATOM 1227 O O . PHE A 1 151 ? -2.403 -23.741 17.529 1.00 86.31 151 PHE A O 1
ATOM 1234 N N . GLY A 1 152 ? -1.852 -23.183 19.626 1.00 89.56 152 GLY A N 1
ATOM 1235 C CA . GLY A 1 152 ? -0.615 -22.488 19.279 1.00 89.56 152 GLY A CA 1
ATOM 1236 C C . GLY A 1 152 ? -0.857 -21.042 18.832 1.00 89.56 152 GLY A C 1
ATOM 1237 O O . GLY A 1 152 ? -1.947 -20.667 18.404 1.00 89.56 152 GLY A O 1
ATOM 1238 N N . TYR A 1 153 ? 0.185 -20.212 18.929 1.00 87.19 153 TYR A N 1
ATOM 1239 C CA . TYR A 1 153 ? 0.086 -18.759 18.731 1.00 87.19 153 TYR A CA 1
ATOM 1240 C C . TYR A 1 153 ? -0.498 -18.351 17.3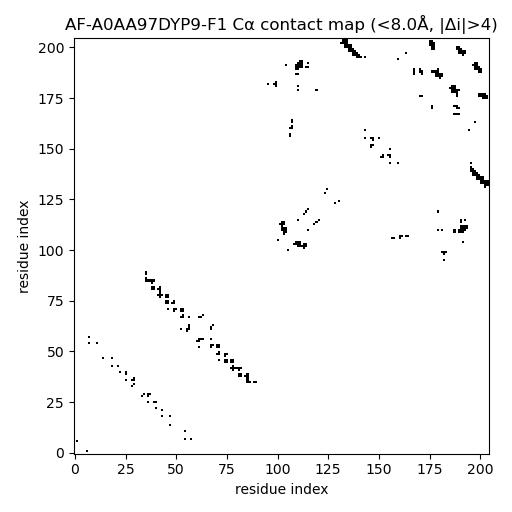72 1.00 87.19 153 TYR A C 1
ATOM 1242 O O . TYR A 1 153 ? -1.376 -17.498 17.326 1.00 87.19 153 TYR A O 1
ATOM 1250 N N . ALA A 1 154 ? -0.043 -18.968 16.277 1.00 88.00 154 ALA A N 1
ATOM 1251 C CA . ALA A 1 154 ? -0.488 -18.594 14.935 1.00 88.00 154 ALA A CA 1
ATOM 1252 C C . ALA A 1 154 ? -1.987 -18.863 14.719 1.00 88.00 154 ALA A C 1
ATOM 1254 O O . ALA A 1 154 ? -2.702 -18.002 14.217 1.00 88.00 154 ALA A O 1
ATOM 1255 N N . GLN A 1 155 ? -2.480 -20.034 15.135 1.00 88.94 155 GLN A N 1
ATOM 1256 C CA . GLN A 1 155 ? -3.894 -20.382 14.963 1.00 88.94 155 GLN A CA 1
ATOM 1257 C C . GLN A 1 155 ? -4.799 -19.624 15.933 1.00 88.94 155 GLN A C 1
ATOM 1259 O O . GLN A 1 155 ? -5.908 -19.237 15.570 1.00 88.94 155 GLN A O 1
ATOM 1264 N N . ALA A 1 156 ? -4.317 -19.364 17.149 1.00 89.00 156 ALA A N 1
ATOM 1265 C CA . ALA A 1 156 ? -5.033 -18.533 18.104 1.00 89.00 156 ALA A CA 1
ATOM 1266 C C . ALA A 1 156 ? -5.195 -17.091 17.597 1.00 89.00 156 ALA A C 1
ATOM 1268 O O . ALA A 1 156 ? -6.280 -16.529 17.726 1.00 89.00 156 ALA A O 1
ATOM 1269 N N . ASP A 1 157 ? -4.165 -16.511 16.974 1.00 88.38 157 ASP A N 1
ATOM 1270 C CA . ASP A 1 157 ? -4.247 -15.162 16.404 1.00 88.38 157 ASP A CA 1
ATOM 1271 C C . ASP A 1 157 ? -5.197 -15.091 15.198 1.00 88.38 157 ASP A C 1
ATOM 1273 O O . ASP A 1 157 ? -5.987 -14.152 15.095 1.00 88.38 157 ASP A O 1
ATOM 1277 N N . ILE A 1 158 ? -5.212 -16.119 14.338 1.00 90.06 158 ILE A N 1
ATOM 1278 C CA . ILE A 1 158 ? -6.198 -16.237 13.249 1.00 90.06 158 ILE A CA 1
ATOM 1279 C C . ILE A 1 158 ? -7.622 -16.278 13.817 1.00 90.06 158 ILE A C 1
ATOM 1281 O O . ILE A 1 158 ? -8.484 -15.519 13.372 1.00 90.06 158 ILE A O 1
ATOM 1285 N N . ALA A 1 159 ? -7.872 -17.118 14.826 1.00 90.19 159 ALA A N 1
ATOM 1286 C CA . ALA A 1 159 ? -9.187 -17.234 15.452 1.00 90.19 159 ALA A CA 1
ATOM 1287 C C . ALA A 1 159 ? -9.632 -15.920 16.115 1.00 90.19 159 ALA A C 1
ATOM 1289 O O . ALA A 1 159 ? -10.778 -15.499 15.962 1.00 90.19 159 ALA A O 1
ATOM 1290 N N . LEU A 1 160 ? -8.728 -15.237 16.821 1.00 89.88 160 LEU A N 1
ATOM 1291 C CA . LEU A 1 160 ? -9.010 -13.937 17.432 1.00 89.88 160 LEU A CA 1
ATOM 1292 C C . LEU A 1 160 ? -9.280 -12.858 16.385 1.00 89.88 160 LEU A C 1
ATOM 1294 O O . LEU A 1 160 ? -10.185 -12.046 16.567 1.00 89.88 160 LEU A O 1
ATOM 1298 N N . SER A 1 161 ? -8.537 -12.869 15.282 1.00 91.75 161 SER A N 1
ATOM 1299 C CA . SER A 1 161 ? -8.744 -11.939 14.174 1.00 91.75 161 SER A CA 1
ATOM 1300 C C . SER A 1 161 ? -10.110 -12.144 13.512 1.00 91.75 161 SER A C 1
ATOM 1302 O O . SER A 1 161 ? -10.790 -11.164 13.209 1.00 91.75 161 SER A O 1
ATOM 1304 N N . ASP A 1 162 ? -10.565 -13.394 13.365 1.00 92.69 162 ASP A N 1
ATOM 1305 C CA . ASP A 1 162 ? -11.919 -13.700 12.883 1.00 92.69 162 ASP A CA 1
ATOM 1306 C C . ASP A 1 162 ? -12.997 -13.175 13.845 1.00 92.69 162 ASP A C 1
ATOM 1308 O O . ASP A 1 162 ? -13.956 -12.533 13.420 1.00 92.69 162 ASP A O 1
ATOM 1312 N N . VAL A 1 163 ? -12.812 -13.354 15.159 1.00 92.50 163 VAL A N 1
ATOM 1313 C CA . VAL A 1 163 ? -13.728 -12.805 16.175 1.00 92.50 163 VAL A CA 1
ATOM 1314 C C . VAL A 1 163 ? -13.810 -11.279 16.082 1.00 92.50 163 VAL A C 1
ATOM 1316 O O . VAL A 1 163 ? -14.911 -10.730 16.052 1.00 92.50 163 VAL A O 1
ATOM 1319 N N . VAL A 1 164 ? -12.670 -10.588 15.989 1.00 93.62 164 VAL A N 1
ATOM 1320 C CA . VAL A 1 164 ? -12.620 -9.122 15.834 1.00 93.62 164 VAL A CA 1
ATOM 1321 C C . VAL A 1 164 ? -13.369 -8.681 14.573 1.00 93.62 164 VAL A C 1
ATOM 1323 O O . VAL A 1 164 ? -14.159 -7.738 14.623 1.00 93.62 164 VAL A O 1
ATOM 1326 N N . ASN A 1 165 ? -13.163 -9.371 13.449 1.00 94.12 165 ASN A N 1
ATOM 1327 C CA . ASN A 1 165 ? -13.825 -9.041 12.188 1.00 94.12 165 ASN A CA 1
ATOM 1328 C C . ASN A 1 165 ? -15.341 -9.264 12.245 1.00 94.12 165 ASN A C 1
ATOM 1330 O O . ASN A 1 165 ? -16.089 -8.411 11.773 1.00 94.12 165 ASN A O 1
ATOM 1334 N N . ARG A 1 166 ? -15.811 -10.331 12.901 1.00 93.94 166 ARG A N 1
ATOM 1335 C CA . ARG A 1 166 ? -17.248 -10.564 13.130 1.00 93.94 166 ARG A CA 1
ATOM 1336 C C . ARG A 1 166 ? -17.879 -9.490 14.008 1.00 93.94 166 ARG A C 1
ATOM 1338 O O . ARG A 1 166 ? -18.998 -9.063 13.734 1.00 93.94 166 ARG A O 1
ATOM 1345 N N . ILE A 1 167 ? -17.178 -9.045 15.054 1.00 93.94 167 ILE A N 1
ATOM 1346 C CA . ILE A 1 167 ? -17.638 -7.922 15.884 1.00 93.94 167 ILE A CA 1
ATOM 1347 C C . ILE A 1 167 ? -17.752 -6.672 15.012 1.00 93.94 167 ILE A C 1
ATOM 1349 O O . ILE A 1 167 ? -18.798 -6.032 15.006 1.00 93.94 167 ILE A O 1
ATOM 1353 N N . HIS A 1 168 ? -16.721 -6.366 14.222 1.00 94.88 168 HIS A N 1
ATOM 1354 C CA . HIS A 1 168 ? -16.741 -5.232 13.303 1.00 94.88 168 HIS A CA 1
ATOM 1355 C C . HIS A 1 168 ? -17.929 -5.294 12.329 1.00 94.88 168 HIS A C 1
ATOM 1357 O O . HIS A 1 168 ? -18.643 -4.308 12.201 1.00 94.88 168 HIS A O 1
ATOM 1363 N N . GLU A 1 169 ? -18.201 -6.440 11.699 1.00 94.19 169 GLU A N 1
ATOM 1364 C CA . GLU A 1 169 ? -19.360 -6.614 10.807 1.00 94.19 169 GLU A CA 1
ATOM 1365 C C . GLU A 1 169 ? -20.700 -6.329 11.484 1.00 94.19 169 GLU A C 1
ATOM 1367 O O . GLU A 1 169 ? -21.584 -5.737 10.868 1.00 94.19 169 GLU A O 1
ATOM 1372 N N . LYS A 1 170 ? -20.855 -6.715 12.754 1.00 93.88 170 LYS A N 1
ATOM 1373 C CA . LYS A 1 170 ? -22.066 -6.410 13.522 1.00 93.88 170 LYS A CA 1
ATOM 1374 C C . LYS A 1 170 ? -22.169 -4.930 13.865 1.00 93.88 170 LYS A C 1
ATOM 1376 O O . LYS A 1 170 ? -23.260 -4.382 13.782 1.00 93.88 170 LYS A O 1
ATOM 1381 N N . VAL A 1 171 ? -21.050 -4.299 14.210 1.00 93.62 171 VAL A N 1
ATOM 1382 C CA . VAL A 1 171 ? -20.977 -2.879 14.580 1.00 93.62 171 VAL A CA 1
ATOM 1383 C C . VAL A 1 171 ? -21.201 -1.965 13.371 1.00 93.62 171 VAL A C 1
ATOM 1385 O O . VAL A 1 171 ? -21.852 -0.940 13.515 1.00 93.62 171 VAL A O 1
ATOM 1388 N N . MET A 1 172 ? -20.749 -2.349 12.171 1.00 91.56 172 MET A N 1
ATOM 1389 C CA . MET A 1 172 ? -20.968 -1.578 10.933 1.00 91.56 172 MET A CA 1
ATOM 1390 C C . MET A 1 172 ? -22.447 -1.286 10.639 1.00 91.56 172 MET A C 1
ATOM 1392 O O . MET A 1 172 ? -22.748 -0.303 9.973 1.00 91.56 172 MET A O 1
ATOM 1396 N N . GLY A 1 173 ? -23.357 -2.161 11.081 1.00 87.94 173 GLY A N 1
ATOM 1397 C CA . GLY A 1 173 ? -24.799 -2.005 10.885 1.00 87.94 173 GLY A CA 1
ATOM 1398 C C . GLY A 1 173 ? -25.530 -1.341 12.052 1.00 87.94 173 GLY A C 1
ATOM 1399 O O . GLY A 1 173 ? -26.756 -1.307 12.031 1.00 87.94 173 GLY A O 1
ATOM 1400 N N . MET A 1 174 ? -24.815 -0.892 13.086 1.00 90.88 174 MET A N 1
ATOM 1401 C CA . MET A 1 174 ? -25.411 -0.218 14.239 1.00 90.88 174 MET A CA 1
ATOM 1402 C C . MET A 1 174 ? -25.467 1.287 13.996 1.00 90.88 174 MET A C 1
ATOM 1404 O O . MET A 1 174 ? -24.479 1.896 13.586 1.00 90.88 174 MET A O 1
ATOM 1408 N N . ASP A 1 175 ? -26.612 1.888 14.305 1.00 88.75 175 ASP A N 1
ATOM 1409 C CA . ASP A 1 175 ? -26.729 3.339 14.356 1.00 88.75 175 ASP A CA 1
ATOM 1410 C C . ASP A 1 175 ? -25.944 3.893 15.550 1.00 88.75 175 ASP A C 1
ATOM 1412 O O . ASP A 1 175 ? -25.804 3.242 16.588 1.00 88.75 175 ASP A O 1
ATOM 1416 N N . GLY A 1 176 ? -25.428 5.113 15.397 1.00 89.62 176 GLY A N 1
ATOM 1417 C CA . GLY A 1 176 ? -24.762 5.815 16.489 1.00 89.62 176 GLY A CA 1
ATOM 1418 C C . GLY A 1 176 ? -23.348 5.328 16.800 1.00 89.62 176 GLY A C 1
ATOM 1419 O O . GLY A 1 176 ? -22.872 5.530 17.911 1.00 89.62 176 GLY A O 1
ATOM 1420 N N . VAL A 1 177 ? -22.656 4.698 15.848 1.00 93.62 177 VAL A N 1
ATOM 1421 C CA . VAL A 1 177 ? -21.229 4.365 15.971 1.00 93.62 177 VAL A CA 1
ATOM 1422 C C . VAL A 1 177 ? -20.402 5.284 15.081 1.00 93.62 177 VAL A C 1
ATOM 1424 O O . VAL A 1 177 ? -20.714 5.466 13.904 1.00 93.62 177 VAL A O 1
ATOM 1427 N N . LEU A 1 178 ? -19.319 5.836 15.629 1.00 93.44 178 LEU A N 1
ATOM 1428 C CA . LEU A 1 178 ? -18.433 6.743 14.906 1.00 93.44 178 LEU A CA 1
ATOM 1429 C C . LEU A 1 178 ? -17.712 6.016 13.752 1.00 93.44 178 LEU A C 1
ATOM 1431 O O . LEU A 1 178 ? -16.955 5.071 14.012 1.00 93.44 178 LEU A O 1
ATOM 1435 N N . PRO A 1 179 ? -17.876 6.454 12.490 1.00 94.56 179 PRO A N 1
ATOM 1436 C CA . PRO A 1 179 ? -17.046 5.984 11.387 1.00 94.56 179 PRO A CA 1
ATOM 1437 C C . PRO A 1 179 ? -15.585 6.423 11.550 1.00 94.56 179 PRO A C 1
ATOM 1439 O O . PRO A 1 179 ? -15.286 7.569 11.861 1.00 94.56 179 PRO A O 1
ATOM 1442 N N . LEU A 1 180 ? -14.658 5.513 11.267 1.00 95.62 180 LEU A N 1
ATOM 1443 C CA . LEU A 1 180 ? -13.211 5.707 11.355 1.00 95.62 180 LEU A CA 1
ATOM 1444 C C . LEU A 1 180 ? -12.608 5.612 9.945 1.00 95.62 180 LEU A C 1
ATOM 1446 O O . LEU A 1 180 ? -12.317 4.505 9.466 1.00 95.62 180 LEU A O 1
ATOM 1450 N N . PRO A 1 181 ? -12.460 6.740 9.230 1.00 94.31 181 PRO A N 1
ATOM 1451 C CA . PRO A 1 181 ? -11.921 6.739 7.879 1.00 94.31 181 PRO A CA 1
ATOM 1452 C C . PRO A 1 181 ? -10.427 6.388 7.879 1.00 94.31 181 PRO A C 1
ATOM 1454 O O . PRO A 1 181 ? -9.653 6.851 8.722 1.00 94.31 181 PRO A O 1
ATOM 1457 N N . LEU A 1 182 ? -10.014 5.590 6.894 1.00 92.62 182 LEU A N 1
ATOM 1458 C CA . LEU A 1 182 ? -8.623 5.234 6.616 1.00 92.62 182 LEU A CA 1
ATOM 1459 C C . LEU A 1 182 ? -8.120 5.917 5.336 1.00 92.62 182 LEU A C 1
ATOM 1461 O O . LEU A 1 182 ? -8.889 6.273 4.442 1.00 92.62 182 LEU A O 1
ATOM 1465 N N . ALA A 1 183 ? -6.795 6.025 5.198 1.00 85.75 183 ALA A N 1
ATOM 1466 C CA . ALA A 1 183 ? -6.141 6.664 4.049 1.00 85.75 183 ALA A CA 1
ATOM 1467 C C . ALA A 1 183 ? -6.485 6.025 2.685 1.00 85.75 183 ALA A C 1
ATOM 1469 O O . ALA A 1 183 ? -6.380 6.670 1.645 1.00 85.75 183 ALA A O 1
ATOM 1470 N N . ASN A 1 184 ? -6.926 4.765 2.673 1.00 85.69 184 ASN A N 1
ATOM 1471 C CA . ASN A 1 184 ? -7.341 4.042 1.469 1.00 85.69 184 ASN A CA 1
ATOM 1472 C C . ASN A 1 184 ? -8.833 4.211 1.119 1.00 85.69 184 ASN A C 1
ATOM 1474 O O . ASN A 1 184 ? -9.334 3.445 0.300 1.00 85.69 184 ASN A O 1
ATOM 1478 N N . LYS A 1 185 ? -9.535 5.184 1.722 1.00 83.75 185 LYS A N 1
ATOM 1479 C CA . LYS A 1 185 ? -10.984 5.434 1.571 1.00 83.75 185 LYS A CA 1
ATOM 1480 C C . LYS A 1 185 ? -11.898 4.332 2.120 1.00 83.75 185 LYS A C 1
ATOM 1482 O O . LYS A 1 185 ? -13.107 4.411 1.925 1.00 83.75 185 LYS A O 1
ATOM 1487 N N . ASN A 1 186 ? -11.357 3.336 2.820 1.00 89.75 186 ASN A N 1
ATOM 1488 C CA . ASN A 1 186 ? -12.185 2.412 3.588 1.00 89.75 186 ASN A CA 1
ATOM 1489 C C . ASN A 1 186 ? -12.542 3.039 4.935 1.00 89.75 186 ASN A C 1
ATOM 1491 O O . ASN A 1 186 ? -11.708 3.691 5.564 1.00 89.75 186 ASN A O 1
ATOM 1495 N N . THR A 1 187 ? -13.753 2.766 5.401 1.00 93.12 187 THR A N 1
ATOM 1496 C CA . THR A 1 187 ? -14.214 3.162 6.732 1.00 93.12 187 THR A CA 1
ATOM 1497 C C . THR A 1 187 ? -14.291 1.928 7.618 1.00 93.12 187 THR A C 1
ATOM 1499 O O . THR A 1 187 ? -14.741 0.865 7.184 1.00 93.12 187 THR A O 1
ATOM 1502 N N . LYS A 1 188 ? -13.806 2.059 8.849 1.00 95.81 188 LYS A N 1
ATOM 1503 C CA . LYS A 1 188 ? -13.909 1.049 9.906 1.00 95.81 188 LYS A CA 1
ATOM 1504 C C . LYS A 1 188 ? -14.712 1.617 11.069 1.00 95.81 188 LYS A C 1
ATOM 1506 O O . LYS A 1 188 ? -14.949 2.812 11.116 1.00 95.81 188 LYS A O 1
ATOM 1511 N N . TYR A 1 189 ? -15.127 0.769 11.998 1.00 95.75 189 TYR A N 1
ATOM 1512 C CA . TYR A 1 189 ? -15.966 1.179 13.141 1.00 95.75 189 TYR A CA 1
ATOM 1513 C C . TYR A 1 189 ? -15.426 0.661 14.476 1.00 95.75 189 TYR A C 1
ATOM 1515 O O . TYR A 1 189 ? -16.094 0.684 15.505 1.00 95.75 189 TYR A O 1
ATOM 1523 N N . LEU A 1 190 ? -14.207 0.127 14.442 1.00 95.44 190 LEU A N 1
ATOM 1524 C CA . LEU A 1 190 ? -13.590 -0.576 15.546 1.00 95.44 190 LEU A CA 1
ATOM 1525 C C . LEU A 1 190 ? -12.093 -0.291 15.544 1.00 95.44 190 LEU A C 1
ATOM 1527 O O . LEU A 1 190 ? -11.464 -0.289 14.491 1.00 95.44 190 LEU A O 1
ATOM 1531 N N . ILE A 1 191 ? -11.519 -0.080 16.722 1.00 96.75 191 ILE A N 1
ATOM 1532 C CA . ILE A 1 191 ? -10.083 0.124 16.907 1.00 96.75 191 ILE A CA 1
ATOM 1533 C C . ILE A 1 191 ? -9.538 -1.041 17.727 1.00 96.75 191 ILE A C 1
ATOM 1535 O O . ILE A 1 191 ? -10.031 -1.334 18.814 1.00 96.75 191 ILE A O 1
ATOM 1539 N N . ARG A 1 192 ? -8.488 -1.696 17.241 1.00 95.81 192 ARG A N 1
ATOM 1540 C CA . ARG A 1 192 ? -7.779 -2.759 17.953 1.00 95.81 192 ARG A CA 1
ATOM 1541 C C . ARG A 1 192 ? -6.507 -2.187 18.576 1.00 95.81 192 ARG A C 1
ATOM 1543 O O . ARG A 1 192 ? -5.485 -2.026 17.914 1.00 95.81 192 ARG A O 1
ATOM 1550 N N . THR A 1 193 ? -6.555 -1.853 19.864 1.00 92.31 193 THR A N 1
ATOM 1551 C CA . THR A 1 193 ? -5.412 -1.229 20.561 1.00 92.31 193 THR A CA 1
ATOM 1552 C C . THR A 1 193 ? -4.363 -2.251 20.994 1.00 92.31 193 THR A C 1
ATOM 1554 O O . THR A 1 193 ? -3.175 -1.936 21.044 1.00 92.31 193 THR A O 1
ATOM 1557 N N . THR A 1 194 ? -4.782 -3.483 21.283 1.00 88.62 194 THR A N 1
ATOM 1558 C CA . THR A 1 194 ? -3.900 -4.630 21.541 1.00 88.62 194 THR A CA 1
ATOM 1559 C C . THR A 1 194 ? -4.514 -5.891 20.936 1.00 88.62 194 THR A C 1
ATOM 1561 O O . THR A 1 194 ? -5.647 -5.871 20.459 1.00 88.62 194 THR A O 1
ATOM 1564 N N . ILE A 1 195 ? -3.814 -7.027 21.013 1.00 82.69 195 ILE A N 1
ATOM 1565 C CA . ILE A 1 195 ? -4.359 -8.316 20.554 1.00 82.69 195 ILE A CA 1
ATOM 1566 C C . ILE A 1 195 ? -5.701 -8.643 21.240 1.00 82.69 195 ILE A C 1
ATOM 1568 O O . ILE A 1 195 ? -6.547 -9.289 20.621 1.00 82.69 195 ILE A O 1
ATOM 1572 N N . LYS A 1 196 ? -5.908 -8.170 22.479 1.00 85.94 196 LYS A N 1
ATOM 1573 C CA . LYS A 1 196 ? -7.085 -8.466 23.311 1.00 85.94 196 LYS A CA 1
ATOM 1574 C C . LYS A 1 196 ? -8.062 -7.302 23.451 1.00 85.94 196 LYS A C 1
ATOM 1576 O O . LYS A 1 196 ? -9.200 -7.545 23.829 1.00 85.94 196 LYS A O 1
ATOM 1581 N N . ASN A 1 197 ? -7.627 -6.073 23.185 1.00 91.88 197 ASN A N 1
ATOM 1582 C CA . ASN A 1 197 ? -8.405 -4.881 23.497 1.00 91.88 197 ASN A CA 1
ATOM 1583 C C . ASN 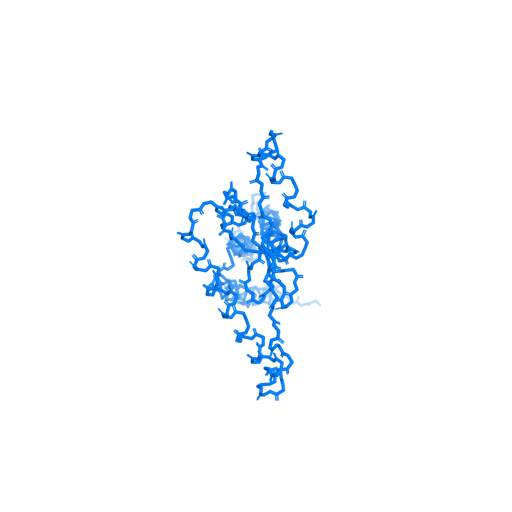A 1 197 ? -8.957 -4.250 22.231 1.00 91.88 197 ASN A C 1
ATOM 1585 O O . ASN A 1 197 ? -8.219 -3.882 21.311 1.00 91.88 197 ASN A O 1
ATOM 1589 N N . ILE A 1 198 ? -10.268 -4.086 22.246 1.00 95.12 198 ILE A N 1
ATOM 1590 C CA . ILE A 1 198 ? -11.059 -3.469 21.202 1.00 95.12 198 ILE A CA 1
ATOM 1591 C C . ILE A 1 198 ? -11.707 -2.214 21.776 1.00 95.12 198 ILE A C 1
ATOM 1593 O O . ILE A 1 198 ? -12.132 -2.197 22.930 1.00 95.12 198 ILE A O 1
ATOM 1597 N N . VAL A 1 199 ? -11.796 -1.175 20.959 1.00 96.38 199 VAL A N 1
ATOM 1598 C CA . VAL A 1 199 ? -12.424 0.094 21.299 1.00 96.38 199 VAL A CA 1
ATOM 1599 C C . VAL A 1 199 ? -13.441 0.461 20.224 1.00 96.38 199 VAL A C 1
ATOM 1601 O O . VAL A 1 199 ? -13.154 0.353 19.031 1.00 96.38 199 VAL A O 1
ATOM 1604 N N . ILE A 1 200 ? -14.619 0.899 20.657 1.00 96.00 200 ILE A N 1
ATOM 1605 C CA . ILE A 1 200 ? -15.702 1.422 19.821 1.00 96.00 200 ILE A CA 1
ATOM 1606 C C . ILE A 1 200 ? -16.117 2.774 20.406 1.00 96.00 200 ILE A C 1
ATOM 1608 O O . ILE A 1 200 ? -16.145 2.939 21.627 1.00 96.00 200 ILE A O 1
ATOM 1612 N N . ILE A 1 201 ? -16.430 3.737 19.543 1.00 94.44 201 ILE A N 1
ATOM 1613 C CA . ILE A 1 201 ? -16.927 5.052 19.950 1.00 94.44 201 ILE A CA 1
ATOM 1614 C C . ILE A 1 201 ? -18.395 5.145 19.555 1.00 94.44 201 ILE A C 1
ATOM 1616 O O . ILE A 1 201 ? -18.716 5.084 18.368 1.00 94.44 201 ILE A O 1
ATOM 1620 N N . SER A 1 202 ? -19.272 5.279 20.545 1.00 92.75 202 SER A N 1
ATOM 1621 C CA . SER A 1 202 ? -20.684 5.577 20.326 1.00 92.75 202 SER A CA 1
ATOM 1622 C C . SER A 1 202 ? -20.899 7.088 20.307 1.00 92.75 202 SER A C 1
ATOM 1624 O O . SER A 1 202 ? -20.391 7.801 21.173 1.00 92.75 202 SER A O 1
ATOM 1626 N N . THR A 1 203 ? -21.659 7.562 19.327 1.00 90.25 203 THR A N 1
ATOM 1627 C CA . THR A 1 203 ? -22.147 8.939 19.195 1.00 90.25 203 THR A CA 1
ATOM 1628 C C . THR A 1 203 ? -23.549 9.114 19.787 1.00 90.25 203 THR A C 1
ATOM 1630 O O . THR A 1 203 ? -24.054 10.233 19.834 1.00 90.25 203 THR A O 1
ATOM 1633 N N . THR A 1 204 ? -24.193 8.023 20.215 1.00 84.50 204 THR A N 1
ATOM 1634 C CA . THR A 1 204 ? -25.489 8.013 20.912 1.00 84.50 204 THR A CA 1
ATOM 1635 C C . THR A 1 204 ? -25.372 7.145 22.175 1.00 84.50 204 THR A C 1
ATOM 1637 O O . THR A 1 204 ? -25.556 5.926 22.096 1.00 84.50 204 THR A O 1
ATOM 1640 N N . PRO A 1 205 ? -24.954 7.729 23.308 1.00 67.44 205 PRO A N 1
ATOM 1641 C CA . PRO A 1 205 ? -24.778 7.012 24.567 1.00 67.44 205 PRO A CA 1
ATOM 1642 C C . PRO A 1 205 ? -26.095 6.586 25.217 1.00 67.44 205 PRO A C 1
ATOM 1644 O O . PRO A 1 205 ? -27.139 7.222 24.946 1.00 67.44 205 PRO A O 1
#

Mean predicted aligned error: 7.63 Å

Sequence (205 aa):
MLPEKVSAALFAAIEVFMFYSCTYWGIKAYSKGFLAVRFYLFSWLVLMLGSILNTFIFWKILPINIVTESILPLCSLLQLLGFAFAFADKTNYLEHKRQLQAITDPSTGQPNRTYYFEHLPHLIEKEFPDSPNLALIMIEITSHLKLNQAFGYAQADIALSDVVNRIHEKVMGMDGVLPLPLANKNTKYLIRTTIKNIVIISTTP